Protein AF-A0A9Q0LFD8-F1 (afdb_monomer)

Sequence (240 aa):
MSQTISLKEALTTLKEMFPDFQEEILIQVIRKNQGRLERTITELLTLDPKNPQVKPARQVQSQPRQQMMQGVYPQGVYGVPQQYYMQPMQPQPRFRRSLLPPGFLQYDDDAGVTSRPRSKEEMKQIQKDSQLAQMLANREFLNTLQGDAEFREMLGNDIMRREKRAEKSKKEKEKKEKAKQKEKEKKEKQEAKKTVKKKTTRKPSRKERTRKSRLCQMIRRIAQKTICLRTWTKPLSKLT

Organism: Anaeramoeba ignava (NCBI:txid1746090)

Nearest PDB structures (foldseek):
  2lva-assembly1_A  TM=3.855E-01  e=4.019E+00  Homo sapiens

pLDDT: mean 70.61, std 16.05, range [36.41, 94.0]

Foldseek 3Di:
DQDQDDLVVLLVVVCVVCVPDDSVLLSVLCVVVNRRSVSSVVVVLLVDPPNPPNDDPDPPPDDDDDDDDDDDDDDDDDDDDDPDPPPPPDPDPPPPPPPCPVCVVPDPCVVVPPVDQPDPVSVVVVVVVVVVVVCVVPVVSVVVCVVDPVNVVVVVVVVVVVVVVVVVVVVVVVVVVVVVVVVVVVVVVVVVVVVVVVVVPPDPDPVVVVVVVVVVVVVVVVVVVVVVVVVVPDDPPPDD

Radius of gyration: 51.22 Å; Cα contacts (8 Å, |Δi|>4): 49; chains: 1; bounding box: 103×69×164 Å

InterPro domains:
  IPR003892 Ubiquitin system component CUE [PF02845] (9-46)
  IPR003892 Ubiquitin system component CUE [PS51140] (6-49)
  IPR003892 Ubiquitin system component CUE [SM00546] (6-48)
  IPR009060 UBA-like superfamily [SSF46934] (5-53)
  IPR040192 CUE domain-containing protein 1 [PTHR13467] (4-202)

Secondary structure (DSSP, 8-state):
------HHHHHHHHHHH-TTS-HHHHHHHHHHTTT-HHHHHHHHHHH-TT-TT-------------------PPP--------------------------TTTT---GGG--SS--SSHHHHHHHHHHHHHHHHHH-HHHHHHHHH-HHHHHHHHHHHHHHHHHHHHHHHHHHHHHHHHHHHHHHHHHHHHHHHHHHHTT-PPPHHHHHHHHHHHHHHHHHHHHHHHHHHS--------

Mean predicted aligned error: 23.31 Å

Solvent-accessible surface area (backbone atoms only — not comparable to full-atom values): 15089 Å² total; per-residue (Å²): 134,88,70,70,50,55,71,70,60,48,48,55,54,46,43,71,77,38,72,88,59,57,68,67,59,51,52,52,43,31,61,74,42,70,31,32,57,71,61,29,50,54,51,48,58,62,66,38,88,85,47,91,81,64,68,78,80,73,76,86,72,90,71,82,92,84,81,86,84,80,82,81,78,86,84,87,80,88,85,77,81,91,71,80,81,71,70,80,73,69,81,66,78,70,73,73,69,71,70,69,55,94,55,75,81,52,72,71,66,89,68,73,68,63,92,63,63,92,40,75,64,50,47,54,48,51,52,52,51,50,53,50,50,58,51,64,67,35,62,66,55,49,50,50,57,70,66,37,64,69,55,50,51,55,51,52,55,50,52,54,51,50,50,54,49,51,50,52,52,49,55,49,50,51,52,53,49,56,50,53,51,54,50,50,53,52,50,50,56,53,50,54,53,54,57,55,59,59,64,78,64,64,70,79,53,78,71,56,57,52,51,55,50,50,50,54,53,51,53,52,53,52,54,52,52,55,53,55,59,59,69,68,68,66,82,92,78,86,79,134

Structure (mmCIF, N/CA/C/O backbone):
data_AF-A0A9Q0LFD8-F1
#
_entry.id   AF-A0A9Q0LFD8-F1
#
loop_
_atom_site.group_PDB
_atom_site.id
_atom_site.type_symbol
_atom_site.label_atom_id
_atom_site.label_alt_id
_atom_site.label_comp_id
_atom_site.label_asym_id
_atom_site.label_entity_id
_atom_site.label_seq_id
_atom_site.pdbx_PDB_ins_code
_atom_site.Cartn_x
_atom_site.Cartn_y
_atom_site.Cartn_z
_atom_site.occupancy
_atom_site.B_iso_or_equiv
_atom_site.auth_seq_id
_atom_site.auth_comp_id
_atom_site.auth_asym_id
_atom_site.auth_atom_id
_atom_site.pdbx_PDB_model_num
ATOM 1 N N . MET A 1 1 ? -14.855 -15.472 26.907 1.00 42.28 1 MET A N 1
ATOM 2 C CA . MET A 1 1 ? -15.328 -15.570 28.303 1.00 42.28 1 MET A CA 1
ATOM 3 C C . MET A 1 1 ? -15.694 -14.169 28.753 1.00 42.28 1 MET A C 1
ATOM 5 O O . MET A 1 1 ? -14.816 -13.322 28.763 1.00 42.28 1 MET A O 1
ATOM 9 N N . SER A 1 2 ? -16.972 -13.880 29.003 1.00 49.94 2 SER A N 1
ATOM 10 C CA . SER A 1 2 ? -17.396 -12.542 29.438 1.00 49.94 2 SER A CA 1
ATOM 11 C C . SER A 1 2 ? -17.126 -12.405 30.933 1.00 49.94 2 SER A C 1
ATOM 13 O O . SER A 1 2 ? -17.806 -13.046 31.728 1.00 49.94 2 SER A O 1
ATOM 15 N N . GLN A 1 3 ? -16.114 -11.625 31.305 1.00 57.66 3 GLN A N 1
ATOM 16 C CA . GLN A 1 3 ? -15.804 -11.349 32.705 1.00 57.66 3 GLN A CA 1
ATOM 17 C C . GLN A 1 3 ? -16.885 -10.415 33.273 1.00 57.66 3 GLN A C 1
ATOM 19 O O . GLN A 1 3 ? -17.109 -9.324 32.750 1.00 57.66 3 GLN A O 1
ATOM 24 N N . THR A 1 4 ? -17.608 -10.865 34.298 1.00 61.94 4 THR A N 1
ATOM 25 C CA . THR A 1 4 ? -18.539 -10.034 35.073 1.00 61.94 4 THR A CA 1
ATOM 26 C C . THR A 1 4 ? -17.767 -9.451 36.251 1.00 61.94 4 THR A C 1
ATOM 28 O O . THR A 1 4 ? -17.448 -10.176 37.192 1.00 61.94 4 THR A O 1
ATOM 31 N N . ILE A 1 5 ? -17.418 -8.170 36.168 1.00 75.81 5 ILE A N 1
ATOM 32 C CA . ILE A 1 5 ? -16.614 -7.467 37.178 1.00 75.81 5 ILE A CA 1
ATOM 33 C C . ILE A 1 5 ? -17.528 -7.003 38.323 1.00 75.81 5 ILE A C 1
ATOM 35 O O . ILE A 1 5 ? -18.717 -6.738 38.116 1.00 75.81 5 ILE A O 1
ATOM 39 N N . SER A 1 6 ? -16.992 -6.925 39.545 1.00 82.25 6 SER A N 1
ATOM 40 C CA . SER A 1 6 ? -17.737 -6.421 40.702 1.00 82.25 6 SER A CA 1
ATOM 41 C C . SER A 1 6 ? -18.089 -4.935 40.528 1.00 82.25 6 SER A C 1
ATOM 43 O O . SER A 1 6 ? -17.323 -4.167 39.952 1.00 82.25 6 SER A O 1
ATOM 45 N N . LEU A 1 7 ? -19.252 -4.491 41.021 1.00 81.56 7 LEU A N 1
ATOM 46 C CA . LEU A 1 7 ? -19.743 -3.122 40.776 1.00 81.56 7 LEU A CA 1
ATOM 47 C C . LEU A 1 7 ? -18.746 -2.048 41.243 1.00 81.56 7 LEU A C 1
ATOM 49 O O . LEU A 1 7 ? -18.534 -1.066 40.540 1.00 81.56 7 LEU A O 1
ATOM 53 N N . LYS A 1 8 ? -18.116 -2.248 42.405 1.00 82.81 8 LYS A N 1
ATOM 54 C CA . LYS A 1 8 ? -17.154 -1.292 42.977 1.00 82.81 8 LYS A CA 1
ATOM 55 C C . LYS A 1 8 ? -15.897 -1.159 42.118 1.00 82.81 8 LYS A C 1
ATOM 57 O O . LYS A 1 8 ? -15.454 -0.047 41.870 1.00 82.81 8 LYS A O 1
ATOM 62 N N . GLU A 1 9 ? -15.379 -2.282 41.638 1.00 86.06 9 GLU A N 1
ATOM 63 C CA . GLU A 1 9 ? -14.204 -2.336 40.768 1.00 86.06 9 GLU A CA 1
ATOM 64 C C . GLU A 1 9 ? -14.506 -1.747 39.382 1.00 86.06 9 GLU A C 1
ATOM 66 O O . GLU A 1 9 ? -13.739 -0.945 38.856 1.00 86.06 9 GLU A O 1
ATOM 71 N N . ALA A 1 10 ? -15.688 -2.043 38.831 1.00 85.19 10 ALA A N 1
ATOM 72 C CA . ALA A 1 10 ? -16.138 -1.446 37.579 1.00 85.19 10 ALA A CA 1
ATOM 73 C C . ALA A 1 10 ? -16.262 0.082 37.687 1.00 85.19 10 ALA A C 1
ATOM 75 O O . ALA A 1 10 ? -15.857 0.789 36.767 1.00 85.19 10 ALA A O 1
ATOM 76 N N . LEU A 1 11 ? -16.782 0.604 38.805 1.00 86.12 11 LEU A N 1
ATOM 77 C CA . LEU A 1 11 ? -16.876 2.048 39.027 1.00 86.12 11 LEU A CA 1
ATOM 78 C C . LEU A 1 11 ? -15.507 2.711 39.131 1.00 86.12 11 LEU A C 1
ATOM 80 O O . LEU A 1 11 ? -15.320 3.761 38.526 1.00 86.12 11 LEU A O 1
ATOM 84 N N . THR A 1 12 ? -14.552 2.114 39.849 1.00 88.69 12 THR A N 1
ATOM 85 C CA . THR A 1 12 ? -13.199 2.678 39.949 1.00 88.69 12 THR A CA 1
ATOM 86 C C . THR A 1 12 ? -12.537 2.766 38.578 1.00 88.69 12 THR A C 1
ATOM 88 O O . THR A 1 12 ? -12.065 3.833 38.198 1.00 88.69 12 THR A O 1
ATOM 91 N N . THR A 1 13 ? -12.602 1.695 37.782 1.00 88.19 13 THR A N 1
ATOM 92 C CA . THR A 1 13 ? -12.003 1.667 36.441 1.00 88.19 13 THR A CA 1
ATOM 93 C C . THR A 1 13 ? -12.705 2.623 35.476 1.00 88.19 13 THR A C 1
ATOM 95 O O . THR A 1 13 ? -12.056 3.321 34.701 1.00 88.19 13 THR A O 1
ATOM 98 N N . LEU A 1 14 ? -14.040 2.700 35.513 1.00 86.69 14 LEU A N 1
ATOM 99 C CA . LEU A 1 14 ? -14.791 3.616 34.648 1.00 86.69 14 LEU A CA 1
ATOM 100 C C . LEU A 1 14 ? -14.562 5.080 35.018 1.00 86.69 14 LEU A C 1
ATOM 102 O O . LEU A 1 14 ? -14.533 5.917 34.125 1.00 86.69 14 LEU A O 1
ATOM 106 N N . LYS A 1 15 ? -14.360 5.387 36.300 1.00 88.25 15 LYS A N 1
ATOM 107 C CA . LYS A 1 15 ? -14.074 6.746 36.771 1.00 88.25 15 LYS A CA 1
ATOM 108 C C . LYS A 1 15 ? -12.664 7.210 36.391 1.00 88.25 15 LYS A C 1
ATOM 110 O O . LYS A 1 15 ? -12.483 8.393 36.131 1.00 88.25 15 LYS A O 1
ATOM 115 N N . GLU A 1 16 ? -11.696 6.293 36.291 1.00 87.75 16 GLU A N 1
ATOM 116 C CA . GLU A 1 16 ? -10.371 6.583 35.718 1.00 87.75 16 GLU A CA 1
ATOM 117 C C . GLU A 1 16 ? -10.440 6.873 34.211 1.00 87.75 16 GLU A C 1
ATOM 119 O O . GLU A 1 16 ? -9.801 7.808 33.734 1.00 87.75 16 GLU A O 1
ATOM 124 N N . MET A 1 17 ? -11.228 6.097 33.457 1.00 84.12 17 MET A N 1
ATOM 125 C CA . MET A 1 17 ? -11.354 6.275 32.002 1.00 84.12 17 MET A CA 1
ATOM 126 C C . MET A 1 17 ? -12.248 7.460 31.610 1.00 84.12 17 MET A C 1
ATOM 128 O O . MET A 1 17 ? -12.019 8.087 30.578 1.00 84.12 17 MET A O 1
ATOM 132 N N . PHE A 1 18 ? -13.266 7.763 32.416 1.00 84.69 18 PHE A N 1
ATOM 133 C CA . PHE A 1 18 ? -14.293 8.766 32.135 1.00 84.69 18 PHE A CA 1
ATOM 134 C C . PHE A 1 18 ? -14.520 9.673 33.356 1.00 84.69 18 PHE A C 1
ATOM 136 O O . PHE A 1 18 ? -15.558 9.574 34.015 1.00 84.69 18 PHE A O 1
ATOM 143 N N . PRO A 1 19 ? -13.576 10.582 33.664 1.00 85.62 19 PRO A N 1
ATOM 144 C CA . PRO A 1 19 ? -13.666 11.444 34.846 1.00 85.62 19 PRO A CA 1
ATOM 145 C C . PRO A 1 19 ? -14.824 12.453 34.777 1.00 85.62 19 PRO A C 1
ATOM 147 O O . PRO A 1 19 ? -15.307 12.911 35.809 1.00 85.62 19 PRO A O 1
ATOM 150 N N . ASP A 1 20 ? -15.286 12.777 33.568 1.00 84.88 20 ASP A N 1
ATOM 151 C CA . ASP A 1 20 ? -16.349 13.757 33.327 1.00 84.88 20 ASP A CA 1
ATOM 152 C C . ASP A 1 20 ? -17.762 13.197 33.584 1.00 84.88 20 ASP A C 1
ATOM 154 O O . ASP A 1 20 ? -18.723 13.961 33.702 1.00 84.88 20 ASP A O 1
ATOM 158 N N . PHE A 1 21 ? -17.920 11.871 33.660 1.00 83.75 21 PHE A N 1
ATOM 159 C CA . PHE A 1 21 ? -19.226 11.241 33.841 1.00 83.75 21 PHE A CA 1
ATOM 160 C C . PHE A 1 21 ? -19.622 11.155 35.316 1.00 83.75 21 PHE A C 1
ATOM 162 O O . PHE A 1 21 ? -18.849 10.748 36.183 1.00 83.75 21 PHE A O 1
ATOM 169 N N . GLN A 1 22 ? -20.884 11.485 35.597 1.00 88.75 22 GLN A N 1
ATOM 170 C CA . GLN A 1 22 ? -21.453 11.359 36.936 1.00 88.75 22 GLN A CA 1
ATOM 171 C C . GLN A 1 22 ? -21.561 9.886 37.348 1.00 88.75 22 GLN A C 1
ATOM 173 O O . GLN A 1 22 ? -21.984 9.027 36.571 1.00 88.75 22 GLN A O 1
ATOM 178 N N . GLU A 1 23 ? -21.237 9.606 38.610 1.00 85.88 23 GLU A N 1
ATOM 179 C CA . GLU A 1 23 ? -21.222 8.250 39.169 1.00 85.88 23 GLU A CA 1
ATOM 180 C C . GLU A 1 23 ? -22.596 7.564 39.095 1.00 85.88 23 GLU A C 1
ATOM 182 O O . GLU A 1 23 ? -22.681 6.361 38.858 1.00 85.88 23 GLU A O 1
ATOM 187 N N . GLU A 1 24 ? -23.684 8.330 39.188 1.00 86.12 24 GLU A N 1
ATOM 188 C CA . GLU A 1 24 ? -25.056 7.822 39.067 1.00 86.12 24 GLU A CA 1
ATOM 189 C C . GLU A 1 24 ? -25.356 7.257 37.670 1.00 86.12 24 GLU A C 1
ATOM 191 O O . GLU A 1 24 ? -25.946 6.179 37.547 1.00 86.12 24 GLU A O 1
ATOM 196 N N . ILE A 1 25 ? -24.883 7.934 36.617 1.00 86.31 25 ILE A N 1
ATOM 197 C CA . ILE A 1 25 ? -25.029 7.487 35.225 1.00 86.31 25 ILE A CA 1
ATOM 198 C C . ILE A 1 25 ? -24.217 6.206 35.017 1.00 86.31 25 ILE A C 1
ATOM 200 O O . ILE A 1 25 ? -24.719 5.239 34.442 1.00 86.31 25 ILE A O 1
ATOM 204 N N . LEU A 1 26 ? -22.993 6.150 35.554 1.00 86.12 26 LEU A N 1
ATOM 205 C CA . LEU A 1 26 ? -22.152 4.953 35.496 1.00 86.12 26 LEU A CA 1
ATOM 206 C C . LEU A 1 26 ? -22.840 3.760 36.173 1.00 86.12 26 LEU A C 1
ATOM 208 O O . LEU A 1 26 ? -22.951 2.693 35.570 1.00 86.12 26 LEU A O 1
ATOM 212 N N . ILE A 1 27 ? -23.385 3.937 37.380 1.00 86.62 27 ILE A N 1
ATOM 213 C CA . ILE A 1 27 ? -24.122 2.881 38.092 1.00 86.62 27 ILE A CA 1
ATOM 214 C C . ILE A 1 27 ? -25.326 2.403 37.273 1.00 86.62 27 ILE A C 1
ATOM 216 O O . ILE A 1 27 ? -25.565 1.195 37.177 1.00 86.62 27 ILE A O 1
ATOM 220 N N . GLN A 1 28 ? -26.081 3.323 36.672 1.00 86.19 28 GLN A N 1
ATOM 221 C CA . GLN A 1 28 ? -27.256 2.987 35.873 1.00 86.19 28 GLN A CA 1
ATOM 222 C C . GLN A 1 28 ? -26.884 2.165 34.632 1.00 86.19 28 GLN A C 1
ATOM 224 O O . GLN A 1 28 ? -27.514 1.137 34.369 1.00 86.19 28 GLN A O 1
ATOM 229 N N . VAL A 1 29 ? -25.832 2.560 33.909 1.00 87.25 29 VAL A N 1
ATOM 230 C CA . VAL A 1 29 ? -25.364 1.857 32.704 1.00 87.25 29 VAL A CA 1
ATOM 231 C C . VAL A 1 29 ? -24.745 0.498 33.061 1.00 87.25 29 VAL A C 1
ATOM 233 O O . VAL A 1 29 ? -25.016 -0.494 32.382 1.00 87.25 29 VAL A O 1
ATOM 236 N N . ILE A 1 30 ? -24.002 0.393 34.169 1.00 88.44 30 ILE A N 1
ATOM 237 C CA . ILE A 1 30 ? -23.451 -0.884 34.661 1.00 88.44 30 ILE A CA 1
ATOM 238 C C . ILE A 1 30 ? -24.576 -1.855 35.040 1.00 88.44 30 ILE A C 1
ATOM 240 O O . ILE A 1 30 ? -24.522 -3.034 34.680 1.00 88.44 30 ILE A O 1
ATOM 244 N N . ARG A 1 31 ? -25.617 -1.376 35.742 1.00 86.56 31 ARG A N 1
ATOM 245 C CA . ARG A 1 31 ? -26.791 -2.191 36.102 1.00 86.56 31 ARG A CA 1
ATOM 246 C C . ARG A 1 31 ? -27.563 -2.637 34.863 1.00 86.56 31 ARG A C 1
ATOM 248 O O . ARG A 1 31 ? -27.906 -3.814 34.761 1.00 86.56 31 ARG A O 1
ATOM 255 N N . LYS A 1 32 ? -27.772 -1.733 33.901 1.00 87.69 32 LYS A N 1
ATOM 256 C CA . LYS A 1 32 ? -28.418 -2.027 32.611 1.00 87.69 32 LYS A CA 1
ATOM 257 C C . LYS A 1 32 ? -27.665 -3.107 31.827 1.00 87.69 32 LYS A C 1
ATOM 259 O O . LYS A 1 32 ? -28.287 -3.979 31.228 1.00 87.69 32 LYS A O 1
ATOM 264 N N . ASN A 1 33 ? -26.335 -3.091 31.890 1.00 86.75 33 ASN A N 1
ATOM 265 C CA . ASN A 1 33 ? -25.464 -4.027 31.180 1.00 86.75 33 ASN A CA 1
ATOM 266 C C . ASN A 1 33 ? -25.008 -5.234 32.015 1.00 86.75 33 ASN A C 1
ATOM 268 O O . ASN A 1 33 ? -24.111 -5.962 31.584 1.00 86.75 33 ASN A O 1
ATOM 272 N N . GLN A 1 34 ? -25.628 -5.478 33.178 1.00 81.81 34 GLN A N 1
ATOM 273 C CA . GLN A 1 34 ? -25.349 -6.628 34.051 1.00 81.81 34 GLN A CA 1
ATOM 274 C C . GLN A 1 34 ? -23.859 -6.767 34.425 1.00 81.81 34 GLN A C 1
ATOM 276 O O . GLN A 1 34 ? -23.317 -7.871 34.457 1.00 81.81 34 GLN A O 1
ATOM 281 N N . GLY A 1 35 ? -23.161 -5.649 34.649 1.00 76.06 35 GLY A N 1
ATOM 282 C CA . GLY A 1 35 ? -21.737 -5.670 35.005 1.00 76.06 35 GLY A CA 1
ATOM 283 C C . GLY A 1 35 ? -20.787 -6.035 33.856 1.00 76.06 35 GLY A C 1
ATOM 284 O O . GLY A 1 35 ? -19.615 -6.318 34.101 1.00 76.06 35 GLY A O 1
ATOM 285 N N . ARG A 1 36 ? -21.253 -6.033 32.596 1.00 86.44 36 ARG A N 1
ATOM 286 C CA . ARG A 1 36 ? -20.375 -6.179 31.424 1.00 86.44 36 ARG A CA 1
ATOM 287 C C . ARG A 1 36 ? -19.717 -4.848 31.086 1.00 86.44 36 ARG A C 1
ATOM 289 O O . ARG A 1 36 ? -20.349 -3.962 30.504 1.00 86.44 36 ARG A O 1
ATOM 296 N N . LEU A 1 37 ? -18.432 -4.745 31.404 1.00 83.69 37 LEU A N 1
ATOM 297 C CA . LEU A 1 37 ? -17.650 -3.529 31.211 1.00 83.69 37 LEU A CA 1
ATOM 298 C C . LEU A 1 37 ? -17.605 -3.093 29.738 1.00 83.69 37 LEU A C 1
ATOM 300 O O . LEU A 1 37 ? -17.894 -1.945 29.447 1.00 83.69 37 LEU A O 1
ATOM 304 N N . GLU A 1 38 ? -17.368 -4.007 28.795 1.00 85.50 38 GLU A N 1
ATOM 305 C CA . GLU A 1 38 ? -17.260 -3.683 27.358 1.00 85.50 38 GLU A CA 1
ATOM 306 C C . GLU A 1 38 ? -18.517 -3.012 26.780 1.00 85.50 38 GLU A C 1
ATOM 308 O O . GLU A 1 38 ? -18.438 -2.021 26.050 1.00 85.50 38 GLU A O 1
ATOM 313 N N . ARG A 1 39 ? -19.702 -3.531 27.133 1.00 85.50 39 ARG A N 1
ATOM 314 C CA . ARG A 1 39 ? -20.985 -2.941 26.718 1.00 85.50 39 ARG A CA 1
ATOM 315 C C . ARG A 1 39 ? -21.204 -1.583 27.371 1.00 85.50 39 ARG A C 1
ATOM 317 O O . ARG A 1 39 ? -21.632 -0.655 26.698 1.00 85.50 39 ARG A O 1
ATOM 324 N N . THR A 1 40 ? -20.849 -1.478 28.651 1.00 87.25 40 THR A N 1
ATOM 325 C CA . THR A 1 40 ? -20.927 -0.234 29.423 1.00 87.25 40 THR A CA 1
ATOM 326 C C . THR A 1 40 ? -20.018 0.839 28.816 1.00 87.25 40 THR A C 1
ATOM 328 O O . THR A 1 40 ? -20.478 1.948 28.585 1.00 87.25 40 THR A O 1
ATOM 331 N N . ILE A 1 41 ? -18.770 0.504 28.466 1.00 86.44 41 ILE A N 1
ATOM 332 C CA . ILE A 1 41 ? -17.820 1.411 27.802 1.00 86.44 41 ILE A CA 1
ATOM 333 C C . ILE A 1 41 ? -18.371 1.863 26.451 1.00 86.44 41 ILE A C 1
ATOM 335 O O . ILE A 1 41 ? -18.354 3.049 26.146 1.00 86.44 41 ILE A O 1
ATOM 339 N N . THR A 1 42 ? -18.892 0.934 25.647 1.00 86.25 42 THR A N 1
ATOM 340 C CA . THR A 1 42 ? -19.423 1.261 24.316 1.00 86.25 42 THR A CA 1
ATOM 341 C C . THR A 1 42 ? -20.633 2.196 24.415 1.00 86.25 42 THR A C 1
ATOM 343 O O . THR A 1 42 ? -20.744 3.156 23.654 1.00 86.25 42 THR A O 1
ATOM 346 N N . GLU A 1 43 ? -21.532 1.952 25.370 1.00 85.69 43 GLU A N 1
ATOM 347 C CA . GLU A 1 43 ? -22.702 2.800 25.608 1.00 85.69 43 GLU A CA 1
ATOM 348 C C . GLU A 1 43 ? -22.303 4.184 26.143 1.00 85.69 43 GLU A C 1
ATOM 350 O O . GLU A 1 43 ? -22.813 5.189 25.655 1.00 85.69 43 GLU A O 1
ATOM 355 N N . LEU A 1 44 ? -21.330 4.263 27.055 1.00 85.44 44 LEU A N 1
ATOM 356 C CA . LEU A 1 44 ? -20.801 5.538 27.554 1.00 85.44 44 LEU A CA 1
ATOM 357 C C . LEU A 1 44 ? -20.089 6.341 26.459 1.00 85.44 44 LEU A C 1
ATOM 359 O O . LEU A 1 44 ? -20.349 7.530 26.329 1.00 85.44 44 LEU A O 1
ATOM 363 N N . LEU A 1 45 ? -19.288 5.698 25.603 1.00 84.81 45 LEU A N 1
ATOM 364 C CA . LEU A 1 45 ? -18.657 6.341 24.439 1.00 84.81 45 LEU A CA 1
ATOM 365 C C . LEU A 1 45 ? -19.670 6.853 23.407 1.00 84.81 45 LEU A C 1
ATOM 367 O O . LEU A 1 45 ? -19.359 7.777 22.656 1.00 84.81 45 LEU A O 1
ATOM 371 N N . THR A 1 46 ? -20.855 6.238 23.352 1.00 81.94 46 THR A N 1
ATOM 372 C CA . THR A 1 46 ? -21.976 6.669 22.501 1.00 81.94 46 THR A CA 1
ATOM 373 C C . THR A 1 46 ? -22.686 7.887 23.090 1.00 81.94 46 THR A C 1
ATOM 375 O O . THR A 1 46 ? -23.176 8.733 22.346 1.00 81.94 46 THR A O 1
ATOM 378 N N . LEU A 1 47 ? -22.751 7.968 24.421 1.00 74.00 47 LEU A N 1
ATOM 379 C CA . LEU A 1 47 ? -23.371 9.069 25.154 1.00 74.00 47 LEU A CA 1
ATOM 380 C C . LEU A 1 47 ? -22.426 10.253 25.377 1.00 74.00 47 LEU A C 1
ATOM 382 O O . LEU A 1 47 ? -22.909 11.336 25.695 1.00 74.00 47 LEU A O 1
ATOM 386 N N . ASP A 1 48 ? -21.114 10.064 25.222 1.00 77.88 48 ASP A N 1
ATOM 387 C CA . ASP A 1 48 ? -20.116 11.110 25.426 1.00 77.88 48 ASP A CA 1
ATOM 388 C C . ASP A 1 48 ? -20.254 12.223 24.369 1.00 77.88 48 ASP A C 1
ATOM 390 O O . ASP A 1 48 ? -19.950 12.008 23.188 1.00 77.88 48 ASP A O 1
ATOM 394 N N . PRO A 1 49 ? -20.685 13.437 24.765 1.00 63.12 49 PRO A N 1
ATOM 395 C CA . PRO A 1 49 ? -20.895 14.542 23.837 1.00 63.12 49 PRO A CA 1
ATOM 396 C C . PRO A 1 49 ? -19.585 15.110 23.269 1.00 63.12 49 PRO A C 1
ATOM 398 O O . PRO A 1 49 ? -19.629 15.895 22.321 1.00 63.12 49 PRO A O 1
ATOM 401 N N . LYS A 1 50 ? -18.421 14.740 23.824 1.00 60.97 50 LYS A N 1
ATOM 402 C CA . LYS A 1 50 ? -17.102 15.172 23.335 1.00 60.97 50 LYS A CA 1
ATOM 403 C C . LYS A 1 50 ? -16.494 14.208 22.317 1.00 60.97 50 LYS A C 1
ATOM 405 O O . LYS A 1 50 ? -15.430 14.508 21.779 1.00 60.97 50 LYS A O 1
ATOM 410 N N . ASN A 1 51 ? -17.148 13.084 22.019 1.00 56.50 51 ASN A N 1
ATOM 411 C CA . ASN A 1 51 ? -16.647 12.115 21.056 1.00 56.50 51 ASN A CA 1
ATOM 412 C C . ASN A 1 51 ? -17.088 12.480 19.618 1.00 56.50 51 ASN A C 1
ATOM 414 O O . ASN A 1 51 ? -18.252 12.281 19.262 1.00 56.50 51 ASN A O 1
ATOM 418 N N . PRO A 1 52 ? -16.193 12.972 18.734 1.00 57.12 52 PRO A N 1
ATOM 419 C CA . PRO A 1 52 ? -16.558 13.351 17.363 1.00 57.12 52 PRO A CA 1
ATOM 420 C C . PRO A 1 52 ? -16.956 12.160 16.465 1.00 57.12 52 PRO A C 1
ATOM 422 O O . PRO A 1 52 ? -17.347 12.371 15.314 1.00 57.12 52 PRO A O 1
ATOM 425 N N . GLN A 1 53 ? -16.854 10.920 16.958 1.00 53.81 53 GLN A N 1
ATOM 426 C CA . GLN A 1 53 ? -17.072 9.689 16.190 1.00 53.81 53 GLN A CA 1
ATOM 427 C C . GLN A 1 53 ? -18.527 9.204 16.153 1.00 53.81 53 GLN A C 1
ATOM 429 O O . GLN A 1 53 ? -18.884 8.409 15.284 1.00 53.81 53 GLN A O 1
ATOM 434 N N . VAL A 1 54 ? -19.405 9.682 17.039 1.00 54.41 54 VAL A N 1
ATOM 435 C CA . VAL A 1 54 ? -20.774 9.149 17.142 1.00 54.41 54 VAL A CA 1
ATOM 436 C C . VAL A 1 54 ? -21.766 10.123 16.520 1.00 54.41 54 VAL A C 1
ATOM 438 O O . VAL A 1 54 ? -22.559 10.789 17.180 1.00 54.41 54 VAL A O 1
ATOM 441 N N . LYS A 1 55 ? -21.744 10.196 15.186 1.00 56.84 55 LYS A N 1
ATOM 442 C CA . LYS A 1 55 ? -22.924 10.662 14.449 1.00 56.84 55 LYS A CA 1
ATOM 443 C C . LYS A 1 55 ? -23.964 9.543 14.535 1.00 56.84 55 LYS A C 1
ATOM 445 O O . LYS A 1 55 ? -23.648 8.431 14.105 1.00 56.84 55 LYS A O 1
ATOM 450 N N . PRO A 1 56 ? -25.183 9.788 15.052 1.00 46.97 56 PRO A N 1
ATOM 451 C CA . PRO A 1 56 ? -26.219 8.767 15.052 1.00 46.97 56 PRO A CA 1
ATOM 452 C C . PRO A 1 56 ? -26.423 8.306 13.611 1.00 46.97 56 PRO A C 1
ATOM 454 O O . PRO A 1 56 ? -26.613 9.129 12.710 1.00 46.97 56 PRO A O 1
ATOM 457 N N . ALA A 1 57 ? -26.313 6.995 13.399 1.00 49.72 57 ALA A N 1
ATOM 458 C CA . ALA A 1 57 ? -26.553 6.347 12.123 1.00 49.72 57 ALA A CA 1
ATOM 459 C C . ALA A 1 57 ? -27.935 6.776 11.615 1.00 49.72 57 ALA A C 1
ATOM 461 O O . ALA A 1 57 ? -28.969 6.275 12.058 1.00 49.72 57 ALA A O 1
ATOM 462 N N . ARG A 1 58 ? -27.949 7.757 10.706 1.00 45.47 58 ARG A N 1
ATOM 463 C CA . ARG A 1 58 ? -29.142 8.152 9.968 1.00 45.47 58 ARG A CA 1
ATOM 464 C C . ARG A 1 58 ? -29.596 6.896 9.243 1.00 45.47 58 ARG A C 1
ATOM 466 O O . ARG A 1 58 ? -28.879 6.395 8.378 1.00 45.47 58 ARG A O 1
ATOM 473 N N . GLN A 1 59 ? -30.746 6.383 9.672 1.00 44.28 59 GLN A N 1
ATOM 474 C CA . GLN A 1 59 ? -31.483 5.307 9.032 1.00 44.28 59 GLN A CA 1
ATOM 475 C C . GLN A 1 59 ? -31.339 5.445 7.517 1.00 44.28 59 GLN A C 1
ATOM 477 O O . GLN A 1 59 ? -31.756 6.448 6.933 1.00 44.28 59 GLN A O 1
ATOM 482 N N . VAL A 1 60 ? -30.717 4.450 6.886 1.00 44.16 60 VAL A N 1
ATOM 483 C CA . VAL A 1 60 ? -30.729 4.303 5.433 1.00 44.16 60 VAL A CA 1
ATOM 484 C C . VAL A 1 60 ? -32.136 3.836 5.079 1.00 44.16 60 VAL A C 1
ATOM 486 O O . VAL A 1 60 ? -32.399 2.654 4.885 1.00 44.16 60 VAL A O 1
ATOM 489 N N . GLN A 1 61 ? -33.071 4.782 5.109 1.00 41.59 61 GLN A N 1
ATOM 490 C CA . GLN A 1 61 ? -34.415 4.603 4.605 1.00 41.59 61 GLN A CA 1
ATOM 491 C C . GLN A 1 61 ? -34.290 4.557 3.083 1.00 41.59 61 GLN A C 1
ATOM 493 O O . GLN A 1 61 ? -33.954 5.543 2.427 1.00 41.59 61 GLN A O 1
ATOM 498 N N . SER A 1 62 ? -34.489 3.367 2.535 1.00 49.47 62 SER A N 1
ATOM 499 C CA . SER A 1 62 ? -34.690 3.128 1.117 1.00 49.47 62 SER A CA 1
ATOM 500 C C . SER A 1 62 ? -35.842 4.002 0.611 1.00 49.47 62 SER A C 1
ATOM 502 O O . SER A 1 62 ? -37.005 3.749 0.915 1.00 49.47 62 SER A O 1
ATOM 504 N N . GLN A 1 63 ? -35.531 5.025 -0.188 1.00 40.50 63 GLN A N 1
ATOM 505 C CA . GLN A 1 63 ? -36.514 5.670 -1.059 1.00 40.50 63 GLN A CA 1
ATOM 506 C C . GLN A 1 63 ? -36.039 5.637 -2.517 1.00 40.50 63 GLN A C 1
ATOM 508 O O . GLN A 1 63 ? -34.853 5.857 -2.789 1.00 40.50 63 GLN A O 1
ATOM 513 N N . PRO A 1 64 ? -36.940 5.320 -3.463 1.00 41.78 64 PRO A N 1
ATOM 514 C CA . PRO A 1 64 ? -36.610 5.211 -4.869 1.00 41.78 64 PRO A CA 1
ATOM 515 C C . PRO A 1 64 ? -36.418 6.594 -5.499 1.00 41.78 64 PRO A C 1
ATOM 517 O O . PRO A 1 64 ? -37.078 7.574 -5.169 1.00 41.78 64 PRO A O 1
ATOM 520 N N . ARG A 1 65 ? -35.499 6.618 -6.463 1.00 49.84 65 ARG A N 1
ATOM 521 C CA . ARG A 1 65 ? -35.348 7.600 -7.539 1.00 49.84 65 ARG A CA 1
ATOM 522 C C . ARG A 1 65 ? -36.666 8.298 -7.908 1.00 49.84 65 ARG A C 1
ATOM 524 O O . ARG A 1 65 ? -37.580 7.626 -8.375 1.00 49.84 65 ARG A O 1
ATOM 531 N N . GLN A 1 66 ? -36.653 9.630 -7.845 1.00 50.66 66 GLN A N 1
ATOM 532 C CA . GLN A 1 66 ? -37.103 10.597 -8.864 1.00 50.66 66 GLN A CA 1
ATOM 533 C C . GLN A 1 66 ? -37.634 11.854 -8.178 1.00 50.66 66 GLN A C 1
ATOM 535 O O . GLN A 1 66 ? -38.696 11.818 -7.575 1.00 50.66 66 GLN A O 1
ATOM 540 N N . GLN A 1 67 ? -36.929 12.974 -8.343 1.00 44.66 67 GLN A N 1
ATOM 541 C CA . GLN A 1 67 ? -37.570 14.274 -8.531 1.00 44.66 67 GLN A CA 1
ATOM 542 C C . GLN A 1 67 ? -36.570 15.250 -9.152 1.00 44.66 67 GLN A C 1
ATOM 544 O O . GLN A 1 67 ? -35.477 15.492 -8.645 1.00 44.66 67 GLN A O 1
ATOM 549 N N . MET A 1 68 ? -36.948 15.723 -10.334 1.00 41.47 68 MET A N 1
ATOM 550 C CA . MET A 1 68 ? -36.227 16.681 -11.152 1.00 41.47 68 MET A CA 1
ATOM 551 C C . MET A 1 68 ? -36.502 18.066 -10.560 1.00 41.47 68 MET A C 1
ATOM 553 O O . MET A 1 68 ? -37.635 18.533 -10.602 1.00 41.47 68 MET A O 1
ATOM 557 N N . MET A 1 69 ? -35.494 18.709 -9.974 1.00 36.41 69 MET A N 1
ATOM 558 C CA . MET A 1 69 ? -35.608 20.098 -9.523 1.00 36.41 69 MET A CA 1
ATOM 559 C C . MET A 1 69 ? -35.492 21.022 -10.739 1.00 36.41 69 MET A C 1
ATOM 561 O O . MET A 1 69 ? -34.402 21.249 -11.262 1.00 36.41 69 MET A O 1
ATOM 565 N N . GLN A 1 70 ? -36.637 21.521 -11.209 1.00 41.53 70 GLN A N 1
ATOM 566 C CA . GLN A 1 70 ? -36.712 22.693 -12.076 1.00 41.53 70 GLN A CA 1
ATOM 567 C C . GLN A 1 70 ? -36.381 23.925 -11.225 1.00 41.53 70 GLN A C 1
ATOM 569 O O . GLN A 1 70 ? -37.157 24.313 -10.355 1.00 41.53 70 GLN A O 1
ATOM 574 N N . GLY A 1 71 ? -35.205 24.514 -11.441 1.00 39.09 71 GLY A N 1
ATOM 575 C CA . GLY A 1 71 ? -34.833 25.782 -10.823 1.00 39.09 71 GLY A CA 1
ATOM 576 C C . GLY A 1 71 ? -35.552 26.941 -11.509 1.00 39.09 71 GLY A C 1
ATOM 577 O O . GLY A 1 71 ? -35.235 27.277 -12.647 1.00 39.09 71 GLY A O 1
ATOM 578 N N . VAL A 1 72 ? -36.506 27.553 -10.810 1.00 46.84 72 VAL A N 1
ATOM 579 C CA . VAL A 1 72 ? -37.046 28.880 -11.131 1.00 46.84 72 VAL A CA 1
ATOM 580 C C . VAL A 1 72 ? -36.134 29.904 -10.456 1.00 46.84 72 VAL A C 1
ATOM 582 O O . VAL A 1 72 ? -36.052 29.936 -9.230 1.00 46.84 72 VAL A O 1
ATOM 585 N N . TYR A 1 73 ? -35.418 30.716 -11.236 1.00 42.97 73 TYR A N 1
ATOM 586 C CA . TYR A 1 73 ? -34.617 31.823 -10.703 1.00 42.97 73 TYR A CA 1
ATOM 587 C C . TYR A 1 73 ? -35.450 33.115 -10.657 1.00 42.97 73 TYR A C 1
ATOM 589 O O . TYR A 1 73 ? -36.138 33.418 -11.636 1.00 42.97 73 TYR A O 1
ATOM 597 N N . PRO A 1 74 ? -35.386 33.898 -9.564 1.00 45.50 74 PRO A N 1
ATOM 598 C CA . PRO A 1 74 ? -36.053 35.191 -9.484 1.00 45.50 74 PRO A CA 1
ATOM 599 C C . PRO A 1 74 ? -35.372 36.211 -10.405 1.00 45.50 74 PRO A C 1
ATOM 601 O O . PRO A 1 74 ? -34.152 36.379 -10.388 1.00 45.50 74 PRO A O 1
ATOM 604 N N . GLN A 1 75 ? -36.179 36.897 -11.216 1.00 48.75 75 GLN A N 1
ATOM 605 C CA . GLN A 1 75 ? -35.749 38.070 -11.970 1.00 48.75 75 GLN A CA 1
ATOM 606 C C . GLN A 1 75 ? -35.571 39.262 -11.024 1.00 48.75 75 GLN A C 1
ATOM 608 O O . GLN A 1 75 ? -36.446 39.539 -10.208 1.00 48.75 75 GLN A O 1
ATOM 613 N N . GLY A 1 76 ? -34.479 40.007 -11.207 1.00 54.81 76 GLY A N 1
ATOM 614 C CA . GLY A 1 76 ? -34.378 41.394 -10.753 1.00 54.81 76 GLY A CA 1
ATOM 615 C C . GLY A 1 76 ? -33.443 41.639 -9.574 1.00 54.81 76 GLY A C 1
ATOM 616 O O . GLY A 1 76 ? -33.903 41.921 -8.477 1.00 54.81 76 GLY A O 1
ATOM 617 N N . VAL A 1 77 ? -32.132 41.657 -9.830 1.00 41.53 77 VAL A N 1
ATOM 618 C CA . VAL A 1 77 ? -31.209 42.559 -9.123 1.00 41.53 77 VAL A CA 1
ATOM 619 C C . VAL A 1 77 ? -30.221 43.111 -10.152 1.00 41.53 77 VAL A C 1
ATOM 621 O O . VAL A 1 77 ? -29.551 42.367 -10.866 1.00 41.53 77 VAL A O 1
ATOM 624 N N . TYR A 1 78 ? -30.221 44.433 -10.280 1.00 50.25 78 TYR A N 1
ATOM 625 C CA . TYR A 1 78 ? -29.500 45.216 -11.274 1.00 50.25 78 TYR A CA 1
ATOM 626 C C . TYR A 1 78 ? -27.983 45.214 -11.020 1.00 50.25 78 TYR A C 1
ATOM 628 O O . TYR A 1 78 ? -27.551 45.309 -9.874 1.00 50.25 78 TYR A O 1
ATOM 636 N N . GLY A 1 79 ? -27.182 45.213 -12.095 1.00 51.00 79 GLY A N 1
ATOM 637 C CA . GLY A 1 79 ? -25.865 45.866 -12.065 1.00 51.00 79 GLY A CA 1
ATOM 638 C C . GLY A 1 79 ? -24.605 45.034 -12.321 1.00 51.00 79 GLY A C 1
ATOM 639 O O . GLY A 1 79 ? -23.529 45.523 -11.995 1.00 51.00 79 GLY A O 1
ATOM 640 N N . VAL A 1 80 ? -24.672 43.840 -12.921 1.00 50.88 80 VAL A N 1
ATOM 641 C CA . VAL A 1 80 ? -23.449 43.142 -13.380 1.00 50.88 80 VAL A CA 1
ATOM 642 C C . VAL A 1 80 ? -23.325 43.252 -14.907 1.00 50.88 80 VAL A C 1
ATOM 644 O O . VAL A 1 80 ? -24.260 42.865 -15.615 1.00 50.88 80 VAL A O 1
ATOM 647 N N . PRO A 1 81 ? -22.209 43.777 -15.451 1.00 43.09 81 PRO A N 1
ATOM 648 C CA . PRO A 1 81 ? -22.011 43.866 -16.893 1.00 43.09 81 PRO A CA 1
ATOM 649 C C . PRO A 1 81 ? -21.935 42.456 -17.501 1.00 43.09 81 PRO A C 1
ATOM 651 O O . PRO A 1 81 ? -20.927 41.774 -17.380 1.00 43.09 81 PRO A O 1
ATOM 654 N N . GLN A 1 82 ? -23.002 42.012 -18.169 1.00 49.19 82 GLN A N 1
ATOM 655 C CA . GLN A 1 82 ? -23.098 42.222 -19.620 1.00 49.19 82 GLN A CA 1
ATOM 656 C C . GLN A 1 82 ? -22.017 41.608 -20.529 1.00 49.19 82 GLN A C 1
ATOM 658 O O . GLN A 1 82 ? -22.034 41.899 -21.720 1.00 49.19 82 GLN A O 1
ATOM 663 N N . GLN A 1 83 ? -21.036 40.862 -20.032 1.00 46.56 83 GLN A N 1
ATOM 664 C CA . GLN A 1 83 ? -19.979 40.268 -20.853 1.00 46.56 83 GLN A CA 1
ATOM 665 C C . GLN A 1 83 ? -19.965 38.772 -20.541 1.00 46.56 83 GLN A C 1
ATOM 667 O O . GLN A 1 83 ?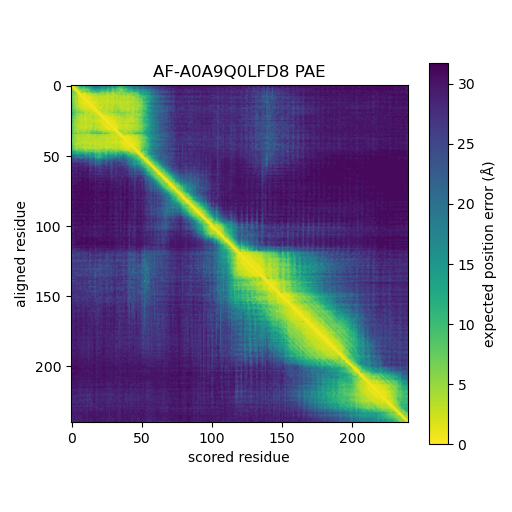 -19.807 38.382 -19.391 1.00 46.56 83 GLN A O 1
ATOM 672 N N . TYR A 1 84 ? -20.162 37.948 -21.571 1.00 53.16 84 TYR A N 1
ATOM 673 C CA . TYR A 1 84 ? -20.351 36.491 -21.519 1.00 53.16 84 TYR A CA 1
ATOM 674 C C . TYR A 1 84 ? -21.745 36.013 -21.085 1.00 53.16 84 TYR A C 1
ATOM 676 O O . TYR A 1 84 ? -21.897 35.195 -20.179 1.00 53.16 84 TYR A O 1
ATOM 684 N N . TYR A 1 85 ? -22.770 36.383 -21.859 1.00 51.56 85 TYR A N 1
ATOM 685 C CA . TYR A 1 85 ? -23.848 35.425 -22.100 1.00 51.56 85 TYR A CA 1
ATOM 686 C C . TYR A 1 85 ? -23.230 34.193 -22.777 1.00 51.56 85 TYR A C 1
ATOM 688 O O . TYR A 1 85 ? -23.006 34.168 -23.988 1.00 51.56 85 TYR A O 1
ATOM 696 N N . MET A 1 86 ? -22.911 33.169 -21.989 1.00 50.97 86 MET A N 1
ATOM 697 C CA . MET A 1 86 ? -22.776 31.818 -22.515 1.00 50.97 86 MET A CA 1
ATOM 698 C C . MET A 1 86 ? -24.137 31.469 -23.113 1.00 50.97 86 MET A C 1
ATOM 700 O O . MET A 1 86 ? -25.114 31.305 -22.383 1.00 50.97 86 MET A O 1
ATOM 704 N N . GLN A 1 87 ? -24.217 31.431 -24.446 1.00 62.50 87 GLN A N 1
ATOM 705 C CA . GLN A 1 87 ? -25.370 30.869 -25.140 1.00 62.50 87 GLN A CA 1
ATOM 706 C C . GLN A 1 87 ? -25.710 29.529 -24.473 1.00 62.50 87 GLN A C 1
ATOM 708 O O . GLN A 1 87 ? -24.778 28.762 -24.197 1.00 62.50 87 GLN A O 1
ATOM 713 N N . PRO A 1 88 ? -26.993 29.219 -24.204 1.00 56.12 88 PRO A N 1
ATOM 714 C CA . PRO A 1 88 ? -27.357 27.865 -23.833 1.00 56.12 88 PRO A CA 1
ATOM 715 C C . PRO A 1 88 ? -26.851 26.993 -24.970 1.00 56.12 88 PRO A C 1
ATOM 717 O O . PRO A 1 88 ? -27.302 27.129 -26.108 1.00 56.12 88 PRO A O 1
ATOM 720 N N . MET A 1 89 ? -25.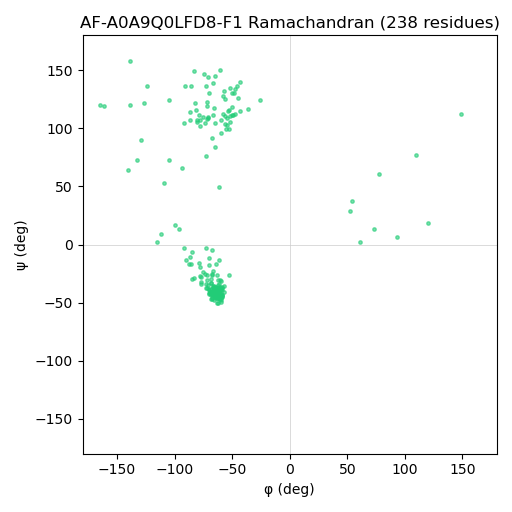822 26.199 -24.672 1.00 52.62 89 MET A N 1
ATOM 721 C CA . MET A 1 89 ? -25.201 25.316 -25.637 1.00 52.62 89 MET A CA 1
ATOM 722 C C . MET A 1 89 ? -26.350 24.520 -26.239 1.00 52.62 89 MET A C 1
ATOM 724 O O . MET A 1 89 ? -27.001 23.747 -25.529 1.00 52.62 89 MET A O 1
ATOM 728 N N . GLN A 1 90 ? -26.665 24.775 -27.512 1.00 65.38 90 GLN A N 1
ATOM 729 C CA . GLN A 1 90 ? -27.629 23.937 -28.198 1.00 65.38 90 GLN A CA 1
ATOM 730 C C . GLN A 1 90 ? -27.151 22.502 -27.998 1.00 65.38 90 GLN A C 1
ATOM 732 O O . GLN A 1 90 ? -25.938 22.273 -28.089 1.00 65.38 90 GLN A O 1
ATOM 737 N N . PRO A 1 91 ? -28.043 21.559 -27.649 1.00 53.31 91 PRO A N 1
ATOM 738 C CA . PRO A 1 91 ? -27.646 20.183 -27.440 1.00 53.31 91 PRO A CA 1
ATOM 739 C C . PRO A 1 91 ? -26.964 19.726 -28.722 1.00 53.31 91 PRO A C 1
ATOM 741 O O . PRO A 1 91 ? -27.621 19.505 -29.739 1.00 53.31 91 PRO A O 1
ATOM 744 N N . GLN A 1 92 ? -25.631 19.658 -28.667 1.00 59.59 92 GLN A N 1
ATOM 745 C CA . GLN A 1 92 ? -24.804 19.171 -29.755 1.00 59.59 92 GLN A CA 1
ATOM 746 C C . GLN A 1 92 ? -25.440 17.861 -30.210 1.00 59.59 92 GLN A C 1
ATOM 748 O O . GLN A 1 92 ? -25.827 17.071 -29.332 1.00 59.59 92 GLN A O 1
ATOM 753 N N . PRO A 1 93 ? -25.616 17.635 -31.527 1.00 58.12 93 PRO A N 1
ATOM 754 C CA . PRO A 1 93 ? -26.174 16.389 -32.022 1.00 58.12 93 PRO A CA 1
ATOM 755 C C . PRO A 1 93 ? -25.368 15.301 -31.347 1.00 58.12 93 PRO A C 1
ATOM 757 O O . PRO A 1 93 ? -24.151 15.253 -31.528 1.00 58.12 93 PRO A O 1
ATOM 760 N N . ARG A 1 94 ? -26.026 14.554 -30.445 1.00 55.38 94 ARG A N 1
ATOM 761 C CA . ARG A 1 94 ? -25.367 13.588 -29.571 1.00 55.38 94 ARG A CA 1
ATOM 762 C C . ARG A 1 94 ? -24.471 12.809 -30.503 1.00 55.38 94 ARG A C 1
ATOM 764 O O . ARG A 1 94 ? -25.008 12.126 -31.378 1.00 55.38 94 ARG A O 1
ATOM 771 N N . PHE A 1 95 ? -23.147 12.964 -30.363 1.00 50.72 95 PHE A N 1
ATOM 772 C CA . PHE A 1 95 ? -22.215 12.027 -30.963 1.00 50.72 95 PHE A CA 1
ATOM 773 C C . PHE A 1 95 ? -22.849 10.699 -30.648 1.00 50.72 95 PHE A C 1
ATOM 775 O O . PHE A 1 95 ? -23.112 10.435 -29.465 1.00 50.72 95 PHE A O 1
ATOM 782 N N . ARG A 1 96 ? -23.284 9.979 -31.691 1.00 54.47 96 ARG A N 1
ATOM 783 C CA . ARG A 1 96 ? -23.844 8.656 -31.507 1.00 54.47 96 ARG A CA 1
ATOM 784 C C . ARG A 1 96 ? -22.742 7.973 -30.742 1.00 54.47 96 ARG A C 1
ATOM 786 O O . ARG A 1 96 ? -21.685 7.732 -31.316 1.00 54.47 96 ARG A O 1
ATOM 793 N N . ARG A 1 97 ? -22.939 7.823 -29.426 1.00 56.28 97 ARG A N 1
ATOM 794 C CA . ARG A 1 97 ? -22.115 6.973 -28.593 1.00 56.28 97 ARG A CA 1
ATOM 795 C C . ARG A 1 97 ? -22.198 5.706 -29.396 1.00 56.28 97 ARG A C 1
ATOM 797 O O . ARG A 1 97 ? -23.304 5.175 -29.524 1.00 56.28 97 ARG A O 1
ATOM 804 N N . SER A 1 98 ? -21.120 5.375 -30.105 1.00 62.25 98 SER A N 1
ATOM 805 C CA . SER A 1 98 ? -21.023 4.100 -30.775 1.00 62.25 98 SER A CA 1
ATOM 806 C C . SER A 1 98 ? -21.419 3.154 -29.669 1.00 62.25 98 SER A C 1
ATOM 808 O O . SER A 1 98 ? -20.810 3.162 -28.595 1.00 62.25 98 SER A O 1
ATOM 810 N N . LEU A 1 99 ? -22.587 2.533 -29.840 1.00 62.06 99 LEU A N 1
ATOM 811 C CA . LEU A 1 99 ? -23.030 1.530 -28.904 1.00 62.06 99 LEU A CA 1
ATOM 812 C C . LEU A 1 99 ? -21.839 0.593 -28.872 1.00 62.06 99 LEU A C 1
ATOM 814 O O . LEU A 1 99 ? -21.415 0.121 -29.932 1.00 62.06 99 LEU A O 1
ATOM 818 N N . LEU A 1 100 ? -21.207 0.495 -27.700 1.00 67.12 100 LEU A N 1
ATOM 819 C CA . LEU A 1 100 ? -20.126 -0.449 -27.498 1.00 67.12 100 LEU A CA 1
ATOM 820 C C . LEU A 1 100 ? -20.625 -1.753 -28.128 1.00 67.12 100 LEU A C 1
ATOM 822 O O . LEU A 1 100 ? -21.770 -2.122 -27.833 1.00 67.12 100 LEU A O 1
ATOM 826 N N . PRO A 1 101 ? -19.863 -2.362 -29.056 1.00 74.00 101 PRO A N 1
ATOM 827 C CA . PRO A 1 101 ? -20.287 -3.578 -29.726 1.00 74.00 101 PRO A CA 1
ATOM 828 C C . PRO A 1 101 ? -20.909 -4.546 -28.714 1.00 74.00 101 PRO A C 1
ATOM 830 O O . PRO A 1 101 ? -20.412 -4.611 -27.583 1.00 74.00 101 PRO A O 1
ATOM 833 N N . PRO A 1 102 ? -21.996 -5.256 -29.058 1.00 65.25 102 PRO A N 1
ATOM 834 C CA . PRO A 1 102 ? -22.534 -6.285 -28.178 1.00 65.25 102 PRO A CA 1
ATOM 835 C C . PRO A 1 102 ? -21.377 -7.209 -27.775 1.00 65.25 102 PRO A C 1
ATOM 837 O O . PRO A 1 102 ? -20.699 -7.746 -28.645 1.00 65.25 102 PRO A O 1
ATOM 840 N N . GLY A 1 103 ? -21.075 -7.272 -26.477 1.00 62.19 103 GLY A N 1
ATOM 841 C CA . GLY A 1 103 ? -19.933 -8.023 -25.953 1.00 62.19 103 GLY A CA 1
ATOM 842 C C . GLY A 1 103 ? -18.616 -7.262 -25.753 1.00 62.19 103 GLY A C 1
ATOM 843 O O . GLY A 1 103 ? -17.648 -7.858 -25.316 1.00 62.19 103 GLY A O 1
ATOM 844 N N . PHE A 1 104 ? -18.551 -5.938 -25.930 1.00 72.94 104 PHE A N 1
ATOM 845 C CA . PHE A 1 104 ? -17.325 -5.162 -25.638 1.00 72.94 104 PHE A CA 1
ATOM 846 C C . PHE A 1 104 ? -16.915 -5.183 -24.145 1.00 72.94 104 PHE A C 1
ATOM 848 O O . PHE A 1 104 ? -15.789 -4.844 -23.796 1.00 72.94 104 PHE A O 1
ATOM 855 N N . LEU A 1 105 ? -17.841 -5.575 -23.264 1.00 62.56 105 LEU A N 1
ATOM 856 C CA . LEU A 1 105 ? -17.606 -5.896 -21.849 1.00 62.56 105 LEU A CA 1
ATOM 857 C C . LEU A 1 105 ? -17.888 -7.375 -21.521 1.00 62.56 105 LEU A C 1
ATOM 859 O O . LEU A 1 105 ? -17.774 -7.759 -20.359 1.00 62.56 105 LEU A O 1
ATOM 863 N N . GLN A 1 106 ? -18.263 -8.198 -22.510 1.00 59.22 106 GLN A N 1
ATOM 864 C CA . GLN A 1 106 ? -18.220 -9.648 -22.341 1.00 59.22 106 GLN A CA 1
ATOM 865 C C . GLN A 1 106 ? -16.761 -10.039 -22.502 1.00 59.22 106 GLN A C 1
ATOM 867 O O . GLN A 1 106 ? -16.199 -9.990 -23.589 1.00 59.22 106 GLN A O 1
ATOM 872 N N . TYR A 1 107 ? -16.134 -10.383 -21.387 1.00 58.06 107 TYR A N 1
ATOM 873 C CA . TYR A 1 107 ? -14.961 -11.229 -21.450 1.00 58.06 107 TYR A CA 1
ATOM 874 C C . TYR A 1 107 ? -15.399 -12.511 -22.157 1.00 58.06 107 TYR A C 1
ATOM 876 O O . TYR A 1 107 ? -16.428 -13.074 -21.788 1.00 58.06 107 TYR A O 1
ATOM 884 N N . ASP A 1 108 ? -14.677 -12.920 -23.198 1.00 49.44 108 ASP A N 1
ATOM 885 C CA . ASP A 1 108 ? -14.887 -14.215 -23.834 1.00 49.44 108 ASP A CA 1
ATOM 886 C C . ASP A 1 108 ? -14.761 -15.302 -22.751 1.00 49.44 108 ASP A C 1
ATOM 888 O O . ASP A 1 108 ? -13.659 -15.691 -22.351 1.00 49.44 108 ASP A O 1
ATOM 892 N N . ASP A 1 109 ? -15.898 -15.787 -22.249 1.00 52.16 109 ASP A N 1
ATOM 893 C CA . ASP A 1 109 ? -15.971 -16.928 -21.327 1.00 52.16 109 ASP A CA 1
ATOM 894 C C . ASP A 1 109 ? -15.416 -18.212 -21.989 1.00 52.16 109 ASP A C 1
ATOM 896 O O . ASP A 1 109 ? -15.060 -19.176 -21.307 1.00 52.16 109 ASP A O 1
ATOM 900 N N . ASP A 1 110 ? -15.221 -18.191 -23.312 1.00 47.47 110 ASP A N 1
ATOM 901 C CA . ASP A 1 110 ? -14.654 -19.272 -24.125 1.00 47.47 110 ASP A CA 1
ATOM 902 C C . ASP A 1 110 ? -13.137 -19.466 -23.952 1.00 47.47 110 ASP A C 1
ATOM 904 O O . ASP A 1 110 ? -12.560 -20.418 -24.480 1.00 47.47 110 ASP A O 1
ATOM 908 N N . ALA A 1 111 ? -12.480 -18.627 -23.145 1.00 46.34 111 ALA A N 1
ATOM 909 C CA . ALA A 1 111 ? -11.135 -18.891 -22.646 1.00 46.34 111 ALA A CA 1
ATOM 910 C C . ALA A 1 111 ? -11.111 -19.434 -21.208 1.00 46.34 111 ALA A C 1
ATOM 912 O O . ALA A 1 111 ? -10.055 -19.390 -20.589 1.00 46.34 111 ALA A O 1
ATOM 913 N N . GLY A 1 112 ? -12.211 -19.939 -20.633 1.00 45.53 112 GLY A N 1
ATOM 914 C CA . GLY A 1 112 ? -12.167 -20.722 -19.383 1.00 45.53 112 GLY A CA 1
ATOM 915 C C . GLY A 1 112 ? -11.418 -20.050 -18.216 1.00 45.53 112 GLY A C 1
ATOM 916 O O . GLY A 1 112 ? -10.825 -20.727 -17.373 1.00 45.53 112 GLY A O 1
ATOM 917 N N . VAL A 1 113 ? -11.405 -18.715 -18.180 1.00 51.88 113 VAL A N 1
ATOM 918 C CA . VAL A 1 113 ? -10.966 -17.894 -17.044 1.00 51.88 113 VAL A CA 1
ATOM 919 C C . VAL A 1 113 ? -12.211 -17.251 -16.446 1.00 51.88 113 VAL A C 1
ATOM 921 O O . VAL A 1 113 ? -12.273 -16.060 -16.178 1.00 51.88 113 VAL A O 1
ATOM 924 N N . THR A 1 114 ? -13.207 -18.081 -16.133 1.00 48.53 114 THR A N 1
ATOM 925 C CA . THR A 1 114 ? -13.893 -17.867 -14.859 1.00 48.53 114 THR A CA 1
ATOM 926 C C . THR A 1 114 ? -12.788 -17.757 -13.816 1.00 48.53 114 THR A C 1
ATOM 928 O O . THR A 1 114 ? -11.887 -18.601 -13.827 1.00 48.53 114 THR A O 1
ATOM 931 N N . SER A 1 115 ? -12.824 -16.729 -12.976 1.00 56.22 115 SER A N 1
ATOM 932 C CA . SER A 1 115 ? -11.882 -16.389 -11.900 1.00 56.22 115 SER A CA 1
ATOM 933 C C . SER A 1 115 ? -11.798 -17.472 -10.814 1.00 56.22 115 SER A C 1
ATOM 935 O O . SER A 1 115 ? -11.951 -17.225 -9.622 1.00 56.22 115 SER A O 1
ATOM 937 N N . ARG A 1 116 ? -11.621 -18.721 -11.223 1.00 54.03 116 ARG A N 1
ATOM 938 C CA . ARG A 1 116 ? -11.350 -19.863 -10.385 1.00 54.03 116 ARG A CA 1
ATOM 939 C C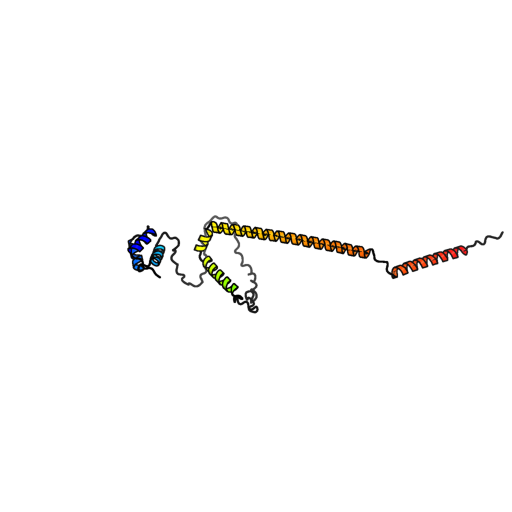 . ARG A 1 116 ? -9.850 -19.778 -10.122 1.00 54.03 116 ARG A C 1
ATOM 941 O O . ARG A 1 116 ? -9.095 -19.837 -11.095 1.00 54.03 116 ARG A O 1
ATOM 948 N N . PRO A 1 117 ? -9.412 -19.583 -8.865 1.00 53.69 117 PRO A N 1
ATOM 949 C CA . PRO A 1 117 ? -7.990 -19.492 -8.557 1.00 53.69 117 PRO A CA 1
ATOM 950 C C . PRO A 1 117 ? -7.313 -20.741 -9.122 1.00 53.69 117 PRO A C 1
ATOM 952 O O . PRO A 1 117 ? -7.646 -21.864 -8.732 1.00 53.69 117 PRO A O 1
ATOM 955 N N . ARG A 1 118 ? -6.431 -20.556 -10.110 1.00 63.50 118 ARG A N 1
ATOM 956 C CA . ARG A 1 118 ? -5.801 -21.653 -10.861 1.00 63.50 118 ARG A CA 1
ATOM 957 C C . ARG A 1 118 ? -4.814 -22.421 -9.986 1.00 63.50 118 ARG A C 1
ATOM 959 O O . ARG A 1 118 ? -4.463 -23.553 -10.306 1.00 63.50 118 ARG A O 1
ATOM 966 N N . SER A 1 119 ? -4.384 -21.831 -8.871 1.00 75.19 119 SER A N 1
ATOM 967 C CA . SER A 1 119 ? -3.473 -22.439 -7.908 1.00 75.19 119 SER A CA 1
ATOM 968 C C . SER A 1 119 ? -3.877 -22.151 -6.458 1.00 75.19 119 SER A C 1
ATOM 970 O O . SER A 1 119 ? -4.558 -21.173 -6.140 1.00 75.19 119 SER A O 1
ATOM 972 N N . LYS A 1 120 ? -3.412 -23.007 -5.540 1.00 83.19 120 LYS A N 1
ATOM 973 C CA . LYS A 1 120 ? -3.562 -22.792 -4.091 1.00 83.19 120 LYS A CA 1
ATOM 974 C C . LYS A 1 120 ? -2.845 -21.515 -3.626 1.00 83.19 120 LYS A C 1
ATOM 976 O O . LYS A 1 120 ? -3.305 -20.893 -2.670 1.00 83.19 120 LYS A O 1
ATOM 981 N N . GLU A 1 121 ? -1.750 -21.113 -4.283 1.00 82.75 121 GLU A N 1
ATOM 982 C CA . GLU A 1 121 ? -1.102 -19.818 -4.032 1.00 82.75 121 GLU A CA 1
ATOM 983 C C . GLU A 1 121 ? -2.033 -18.645 -4.341 1.00 82.75 121 GLU A C 1
ATOM 985 O O . GLU A 1 121 ? -2.139 -17.727 -3.533 1.00 82.75 121 GLU A O 1
ATOM 990 N N . GLU A 1 122 ? -2.729 -18.681 -5.474 1.00 82.81 122 GLU A N 1
ATOM 991 C CA . GLU A 1 122 ? -3.591 -17.584 -5.916 1.00 82.81 122 GLU A CA 1
ATOM 992 C C . GLU A 1 122 ? -4.790 -17.406 -4.976 1.00 82.81 122 GLU A C 1
ATOM 994 O O . GLU A 1 122 ? -5.141 -16.291 -4.607 1.00 82.81 122 GLU A O 1
ATOM 999 N N . MET A 1 123 ? -5.347 -18.506 -4.462 1.00 84.38 123 MET A N 1
ATOM 1000 C CA . MET A 1 123 ? -6.406 -18.451 -3.450 1.00 84.38 123 MET A CA 1
ATOM 1001 C C . MET A 1 123 ? -5.921 -17.847 -2.120 1.00 84.38 123 MET A C 1
ATOM 1003 O O . MET A 1 123 ? -6.636 -17.058 -1.502 1.00 84.38 123 MET A O 1
ATOM 1007 N N . LYS A 1 124 ? -4.689 -18.166 -1.692 1.00 89.50 124 LYS A N 1
ATOM 1008 C CA . LYS A 1 124 ? -4.061 -17.530 -0.519 1.00 89.50 124 LYS A CA 1
ATOM 1009 C C . LYS A 1 124 ? -3.790 -16.046 -0.757 1.00 89.50 124 LYS A C 1
ATOM 1011 O O . LYS A 1 124 ? -3.919 -15.256 0.173 1.00 89.50 124 LYS A O 1
ATOM 1016 N N . GLN A 1 125 ? -3.402 -15.672 -1.973 1.00 90.12 125 GLN A N 1
ATOM 1017 C CA . GLN A 1 125 ? -3.186 -14.281 -2.367 1.00 90.12 125 GLN A CA 1
ATOM 1018 C C . GLN A 1 125 ? -4.500 -13.493 -2.278 1.00 90.12 125 GLN A C 1
ATOM 1020 O O . GLN A 1 125 ? -4.563 -12.496 -1.571 1.00 90.12 125 GLN A O 1
ATOM 1025 N N . ILE A 1 126 ? -5.576 -14.013 -2.873 1.00 88.88 126 ILE A N 1
ATOM 1026 C CA . ILE A 1 126 ? -6.907 -13.391 -2.854 1.00 88.88 126 ILE A CA 1
ATOM 1027 C C . ILE A 1 126 ? -7.434 -13.232 -1.420 1.00 88.88 126 ILE A C 1
ATOM 1029 O O . ILE A 1 126 ? -8.032 -12.210 -1.094 1.00 88.88 126 ILE A O 1
ATOM 1033 N N . GLN A 1 127 ? -7.191 -14.203 -0.534 1.00 92.00 127 GLN A N 1
ATOM 1034 C CA . GLN A 1 12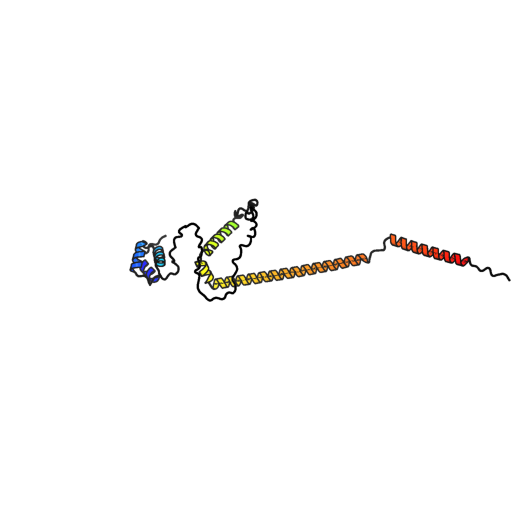7 ? -7.566 -14.077 0.880 1.00 92.00 127 GLN A CA 1
ATOM 1035 C C . GLN A 1 127 ? -6.811 -12.949 1.590 1.00 92.00 127 GLN A C 1
ATOM 1037 O O . GLN A 1 127 ? -7.428 -12.172 2.318 1.00 92.00 127 GLN A O 1
ATOM 1042 N N . LYS A 1 128 ? -5.497 -12.833 1.365 1.00 91.81 128 LYS A N 1
ATOM 1043 C CA . LYS A 1 128 ? -4.692 -11.732 1.917 1.00 91.81 128 LYS A CA 1
ATOM 1044 C C . LYS A 1 128 ? -5.173 -10.384 1.390 1.00 91.81 128 LYS A C 1
ATOM 1046 O O . LYS A 1 128 ? -5.353 -9.452 2.169 1.00 91.81 128 LYS A O 1
ATOM 1051 N N . ASP A 1 129 ? -5.436 -10.305 0.091 1.00 94.00 129 ASP A N 1
ATOM 1052 C CA . ASP A 1 129 ? -5.894 -9.082 -0.561 1.00 94.00 129 ASP A CA 1
ATOM 1053 C C . ASP A 1 129 ? -7.298 -8.684 -0.074 1.00 94.00 129 ASP A C 1
ATOM 1055 O O . ASP A 1 129 ? -7.557 -7.506 0.155 1.00 94.00 129 ASP A O 1
ATOM 1059 N N . SER A 1 130 ? -8.188 -9.651 0.180 1.00 91.88 130 SER A N 1
ATOM 1060 C CA . SER A 1 130 ? -9.510 -9.407 0.775 1.00 91.88 130 SER A CA 1
ATOM 1061 C C . SER A 1 130 ? -9.418 -8.855 2.198 1.00 91.88 130 SER A C 1
ATOM 1063 O O . SER A 1 130 ? -10.160 -7.937 2.545 1.00 91.88 130 SER A O 1
ATOM 1065 N N . GLN A 1 131 ? -8.527 -9.403 3.028 1.00 92.44 131 GLN A N 1
ATOM 1066 C CA . GLN A 1 131 ? -8.298 -8.897 4.385 1.00 92.44 131 GLN A CA 1
ATOM 1067 C C . GLN A 1 131 ? -7.732 -7.476 4.344 1.00 92.44 131 GLN A C 1
ATOM 1069 O O . GLN A 1 131 ? -8.214 -6.592 5.052 1.00 92.44 131 GLN A O 1
ATOM 1074 N N . LEU A 1 132 ? -6.769 -7.228 3.453 1.00 92.44 132 LEU A N 1
ATOM 1075 C CA . LEU A 1 132 ? -6.206 -5.900 3.245 1.00 92.44 132 LEU A CA 1
ATOM 1076 C C . LEU A 1 132 ? -7.268 -4.904 2.761 1.00 92.44 132 LEU A C 1
ATOM 1078 O O . LEU A 1 132 ? -7.338 -3.792 3.274 1.00 92.44 132 LEU A O 1
ATOM 1082 N N . ALA A 1 133 ? -8.124 -5.294 1.816 1.00 92.38 133 ALA A N 1
ATOM 1083 C CA . ALA A 1 133 ? -9.207 -4.450 1.319 1.00 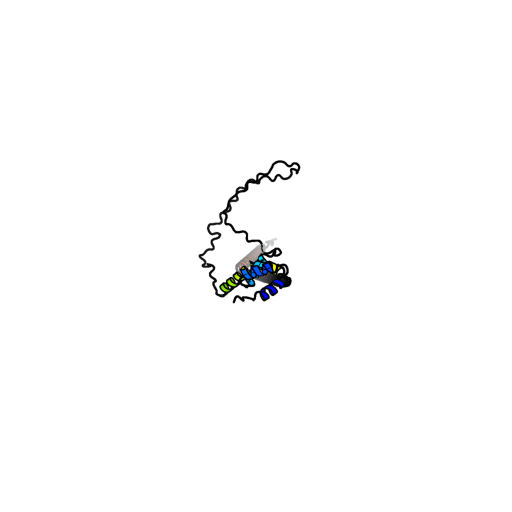92.38 133 ALA A CA 1
ATOM 1084 C C . ALA A 1 133 ? -10.206 -4.088 2.428 1.00 92.38 133 ALA A C 1
ATOM 1086 O O . ALA A 1 133 ? -10.642 -2.941 2.506 1.00 92.38 133 ALA A O 1
ATOM 1087 N N . GLN A 1 134 ? -10.520 -5.030 3.321 1.00 91.69 134 GLN A N 1
ATOM 1088 C CA . GLN A 1 134 ? -11.365 -4.771 4.486 1.00 91.69 134 GLN A CA 1
ATOM 1089 C C . GLN A 1 134 ? -10.702 -3.789 5.464 1.00 91.69 134 GLN A C 1
ATOM 1091 O O . GLN A 1 134 ? -11.365 -2.884 5.965 1.00 91.69 134 GLN A O 1
ATOM 1096 N N . MET A 1 135 ? -9.389 -3.906 5.685 1.00 87.19 135 MET A N 1
ATOM 1097 C CA . MET A 1 135 ? -8.633 -2.948 6.500 1.00 87.19 135 MET A CA 1
ATOM 1098 C C . MET A 1 135 ? -8.565 -1.556 5.856 1.00 87.19 135 MET A C 1
ATOM 1100 O O . MET A 1 135 ? -8.727 -0.560 6.551 1.00 87.19 135 MET A O 1
ATOM 1104 N N . LEU A 1 136 ? -8.384 -1.466 4.534 1.00 88.06 136 LEU A N 1
ATOM 1105 C CA . LEU A 1 136 ? -8.362 -0.194 3.799 1.00 88.06 136 LEU A CA 1
ATOM 1106 C C . LEU A 1 136 ? -9.747 0.461 3.690 1.00 88.06 136 LEU A C 1
ATOM 1108 O O . LEU A 1 136 ? -9.840 1.681 3.567 1.00 88.06 136 LEU A O 1
ATOM 1112 N N . ALA A 1 137 ? -10.827 -0.323 3.746 1.00 85.88 137 ALA A N 1
ATOM 1113 C CA . ALA A 1 137 ? -12.187 0.205 3.823 1.00 85.88 137 ALA A CA 1
ATOM 1114 C C . ALA A 1 137 ? -12.456 0.915 5.164 1.00 85.88 137 ALA A C 1
ATOM 1116 O O . ALA A 1 137 ? -13.270 1.843 5.219 1.00 85.88 137 ALA A O 1
ATOM 1117 N N . ASN A 1 138 ? -11.743 0.531 6.229 1.00 92.25 138 ASN A N 1
ATOM 1118 C CA . ASN A 1 138 ? -11.821 1.195 7.523 1.00 92.25 138 ASN A CA 1
ATOM 1119 C C . ASN A 1 138 ? -11.099 2.548 7.460 1.00 92.25 138 ASN A C 1
ATOM 1121 O O . ASN A 1 138 ? -9.873 2.641 7.495 1.00 92.25 138 ASN A O 1
ATOM 1125 N N . ARG A 1 139 ? -11.881 3.629 7.394 1.00 80.12 139 ARG A N 1
ATOM 1126 C CA . ARG A 1 139 ? -11.357 5.002 7.282 1.00 80.12 139 ARG A CA 1
ATOM 1127 C C . ARG A 1 139 ? -10.479 5.424 8.457 1.00 80.12 139 ARG A C 1
ATOM 1129 O O . ARG A 1 139 ? -9.554 6.203 8.267 1.00 80.12 139 ARG A O 1
ATOM 1136 N N . GLU A 1 140 ? -10.743 4.904 9.648 1.00 79.50 140 GLU A N 1
ATOM 1137 C CA . GLU A 1 140 ? -9.937 5.191 10.838 1.00 79.50 140 GLU A CA 1
ATOM 1138 C C . GLU A 1 140 ? -8.524 4.630 10.707 1.00 79.50 140 GLU A C 1
ATOM 1140 O O . GLU A 1 140 ? -7.556 5.332 10.977 1.00 79.50 140 GLU A O 1
ATOM 1145 N N . PHE A 1 141 ? -8.401 3.413 10.175 1.00 86.19 141 PHE A N 1
ATOM 1146 C CA . PHE A 1 141 ? -7.114 2.779 9.917 1.00 86.19 141 PHE A CA 1
ATOM 1147 C C . PHE A 1 141 ? -6.290 3.562 8.884 1.00 86.19 141 PHE A C 1
ATOM 1149 O O . PHE A 1 141 ? -5.090 3.753 9.065 1.00 86.19 141 PHE A O 1
ATOM 1156 N N . LEU A 1 142 ? -6.933 4.084 7.833 1.00 84.12 142 LEU A N 1
ATOM 1157 C CA . LEU A 1 142 ? -6.273 4.970 6.868 1.00 84.12 142 LEU A CA 1
ATOM 1158 C C . LEU A 1 142 ? -5.796 6.282 7.499 1.00 84.12 142 LEU A C 1
ATOM 1160 O O . LEU A 1 142 ? -4.720 6.760 7.148 1.00 84.12 142 LEU A O 1
ATOM 1164 N N . ASN A 1 143 ? -6.565 6.856 8.423 1.00 84.81 143 ASN A N 1
ATOM 1165 C CA . ASN A 1 143 ? -6.175 8.084 9.108 1.00 84.81 143 ASN A CA 1
ATOM 1166 C C . ASN A 1 143 ? -4.985 7.853 10.050 1.00 84.81 143 ASN A C 1
ATOM 1168 O O . ASN A 1 143 ? -4.068 8.670 10.058 1.00 84.81 143 ASN A O 1
ATOM 1172 N N . THR A 1 144 ? -4.954 6.731 10.778 1.00 85.06 144 THR A N 1
ATOM 1173 C CA . THR A 1 144 ? -3.795 6.334 11.596 1.00 85.06 144 THR A CA 1
ATOM 1174 C C . THR A 1 144 ? -2.562 6.113 10.719 1.00 85.06 144 THR A C 1
ATOM 1176 O O . THR A 1 144 ? -1.548 6.768 10.924 1.00 85.06 144 THR A O 1
ATOM 1179 N N . LEU A 1 145 ? -2.685 5.331 9.639 1.00 83.12 145 LEU A N 1
ATOM 1180 C CA . LEU A 1 145 ? -1.599 5.114 8.672 1.00 83.12 145 LEU A CA 1
ATOM 1181 C C . LEU A 1 145 ? -1.067 6.409 8.046 1.00 83.12 145 LEU A C 1
ATOM 1183 O O . LEU A 1 145 ? 0.117 6.513 7.729 1.00 83.12 145 LEU A O 1
ATOM 1187 N N . GLN A 1 146 ? -1.941 7.390 7.807 1.00 81.94 146 GLN A N 1
ATOM 1188 C CA . GLN A 1 146 ? -1.530 8.693 7.295 1.00 81.94 146 GLN A CA 1
ATOM 1189 C C . GLN A 1 146 ? -0.900 9.577 8.373 1.00 81.94 146 GLN A C 1
ATOM 1191 O O . GLN A 1 146 ? -0.096 10.440 8.012 1.00 81.94 146 GLN A O 1
ATOM 1196 N N . GLY A 1 147 ? -1.263 9.402 9.644 1.00 84.00 147 GLY A N 1
ATOM 1197 C CA . GLY A 1 147 ? -0.700 10.119 10.788 1.00 84.00 147 GLY A CA 1
ATOM 1198 C C . GLY A 1 147 ? 0.666 9.592 11.232 1.00 84.00 147 GLY A C 1
ATOM 1199 O O . GLY A 1 147 ? 1.477 10.370 11.731 1.00 84.00 147 GLY A O 1
ATOM 1200 N N . ASP A 1 148 ? 0.954 8.314 10.987 1.00 89.56 148 ASP A N 1
ATOM 1201 C CA . ASP A 1 148 ? 2.202 7.675 11.400 1.00 89.56 148 ASP A CA 1
ATOM 1202 C C . ASP A 1 148 ? 3.400 8.181 10.571 1.00 89.56 148 ASP A C 1
ATOM 1204 O O . ASP A 1 148 ? 3.559 7.884 9.380 1.00 89.56 148 ASP A O 1
ATOM 1208 N N . ALA A 1 149 ? 4.277 8.958 11.214 1.00 82.50 149 ALA A N 1
ATOM 1209 C CA . ALA A 1 149 ? 5.471 9.529 10.586 1.00 82.50 149 ALA A CA 1
ATOM 1210 C C . ALA A 1 149 ? 6.468 8.448 10.128 1.00 82.50 149 ALA A C 1
ATOM 1212 O O . ALA A 1 149 ? 7.011 8.535 9.025 1.00 82.50 149 ALA A O 1
ATOM 1213 N N . GLU A 1 150 ? 6.642 7.394 10.929 1.00 85.06 150 GLU A N 1
ATOM 1214 C CA . GLU A 1 150 ? 7.524 6.26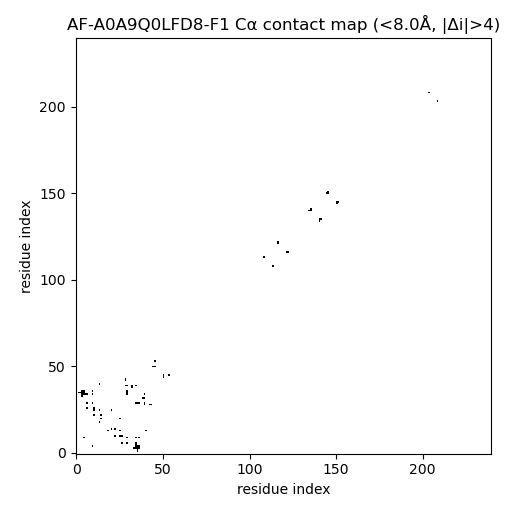0 10.621 1.00 85.06 150 GLU A CA 1
ATOM 1215 C C . GLU A 1 150 ? 7.072 5.513 9.357 1.00 85.06 150 GLU A C 1
ATOM 1217 O O . GLU A 1 150 ? 7.886 5.113 8.520 1.00 85.06 150 GLU A O 1
ATOM 1222 N N . PHE A 1 151 ? 5.756 5.381 9.161 1.00 82.88 151 PHE A N 1
ATOM 1223 C CA . PHE A 1 151 ? 5.196 4.704 7.996 1.00 82.88 151 PHE A CA 1
ATOM 1224 C C . PHE A 1 151 ? 5.408 5.512 6.708 1.00 82.88 151 PHE A C 1
ATOM 1226 O O . PHE A 1 151 ? 5.764 4.954 5.664 1.00 82.88 151 PHE A O 1
ATOM 1233 N N . ARG A 1 152 ? 5.266 6.844 6.778 1.00 80.44 152 ARG A N 1
ATOM 1234 C CA . ARG A 1 152 ? 5.602 7.743 5.660 1.00 80.44 152 ARG A CA 1
ATOM 1235 C C . ARG A 1 152 ? 7.082 7.683 5.302 1.00 80.44 152 ARG A C 1
ATOM 1237 O O . ARG A 1 152 ? 7.410 7.678 4.115 1.00 80.44 152 ARG A O 1
ATOM 1244 N N . GLU A 1 153 ? 7.964 7.624 6.294 1.00 86.06 153 GLU A N 1
ATOM 1245 C CA . GLU A 1 153 ? 9.406 7.538 6.063 1.00 86.06 153 GLU A CA 1
ATOM 1246 C C . GLU A 1 153 ? 9.792 6.210 5.395 1.00 86.06 153 GLU A C 1
ATOM 1248 O O . GLU A 1 153 ? 10.537 6.195 4.409 1.00 86.06 153 GLU A O 1
ATOM 1253 N N . MET A 1 154 ? 9.219 5.094 5.854 1.00 84.50 154 MET A N 1
ATOM 1254 C CA . MET A 1 154 ? 9.439 3.781 5.246 1.00 84.50 154 MET A CA 1
ATOM 1255 C C . MET A 1 154 ? 8.971 3.743 3.782 1.00 84.50 154 MET A C 1
ATOM 1257 O O . MET A 1 154 ? 9.720 3.305 2.903 1.00 84.50 154 MET A O 1
ATOM 1261 N N . LEU A 1 155 ? 7.774 4.267 3.491 1.00 81.81 155 LEU A N 1
ATOM 1262 C CA . LEU A 1 155 ? 7.253 4.363 2.123 1.00 81.81 155 LEU A CA 1
ATOM 1263 C C . LEU A 1 155 ? 8.099 5.288 1.242 1.00 81.81 155 LEU A C 1
ATOM 1265 O O . LEU A 1 155 ? 8.396 4.938 0.098 1.00 81.81 155 LEU A O 1
ATOM 1269 N N . GLY A 1 156 ? 8.525 6.439 1.765 1.00 82.19 156 GLY A N 1
ATOM 1270 C CA . GLY A 1 156 ? 9.403 7.366 1.052 1.00 82.19 156 GLY A CA 1
ATOM 1271 C C . GLY A 1 156 ? 10.725 6.708 0.652 1.00 82.19 156 GLY A C 1
ATOM 1272 O O . GLY A 1 156 ? 11.147 6.789 -0.505 1.00 82.19 156 GLY A O 1
ATOM 1273 N N . ASN A 1 157 ? 11.342 5.967 1.572 1.00 83.31 157 ASN A N 1
ATOM 1274 C CA . ASN A 1 157 ? 12.592 5.249 1.326 1.00 83.31 157 ASN A CA 1
ATOM 1275 C C . ASN A 1 157 ? 12.444 4.134 0.275 1.00 83.31 157 ASN A C 1
ATOM 1277 O O . ASN A 1 157 ? 13.339 3.941 -0.561 1.00 83.31 157 ASN A O 1
ATOM 1281 N N . ASP A 1 158 ? 11.314 3.427 0.264 1.00 80.19 158 ASP A N 1
ATOM 1282 C CA . ASP A 1 158 ? 11.034 2.380 -0.721 1.00 80.19 158 ASP A CA 1
ATOM 1283 C C . ASP A 1 158 ? 10.722 2.930 -2.116 1.00 80.19 158 ASP A C 1
ATOM 1285 O O . ASP A 1 158 ? 11.193 2.368 -3.116 1.00 80.19 158 ASP A O 1
ATOM 1289 N N . ILE A 1 159 ? 10.004 4.053 -2.205 1.00 83.06 159 ILE A N 1
ATOM 1290 C CA . ILE A 1 159 ? 9.780 4.772 -3.468 1.00 83.06 159 ILE A CA 1
ATOM 1291 C C . ILE A 1 159 ? 11.132 5.203 -4.049 1.00 83.06 159 ILE A C 1
ATOM 1293 O O . ILE A 1 159 ? 11.459 4.835 -5.180 1.00 83.06 159 ILE A O 1
ATOM 1297 N N . MET A 1 160 ? 11.987 5.835 -3.240 1.00 75.44 160 MET A N 1
ATOM 1298 C CA . MET A 1 160 ? 13.327 6.266 -3.657 1.00 75.44 160 MET A CA 1
ATOM 1299 C C . MET A 1 160 ? 14.219 5.092 -4.094 1.00 75.44 160 MET A C 1
ATOM 1301 O O . MET A 1 160 ? 14.997 5.199 -5.049 1.00 75.44 160 MET A O 1
ATOM 1305 N N . ARG A 1 161 ? 14.124 3.929 -3.433 1.00 81.56 161 ARG A N 1
ATOM 1306 C CA . ARG A 1 161 ? 14.844 2.710 -3.848 1.00 81.56 161 ARG A CA 1
ATOM 1307 C C . ARG A 1 161 ? 14.333 2.163 -5.178 1.00 81.56 161 ARG A C 1
ATOM 1309 O O . ARG A 1 161 ? 15.148 1.740 -6.005 1.00 81.56 161 ARG A O 1
ATOM 1316 N N . ARG A 1 162 ? 13.016 2.153 -5.398 1.00 82.38 162 ARG A N 1
ATOM 1317 C CA . ARG A 1 162 ? 12.408 1.695 -6.658 1.00 82.38 162 ARG A CA 1
ATOM 1318 C C . ARG A 1 162 ? 12.758 2.618 -7.815 1.00 82.38 162 ARG A C 1
ATOM 1320 O O . ARG A 1 162 ? 13.146 2.113 -8.866 1.00 82.38 162 ARG A O 1
ATOM 1327 N N . GLU A 1 163 ? 12.729 3.928 -7.611 1.00 83.50 163 GLU A N 1
ATOM 1328 C CA . GLU A 1 163 ? 13.130 4.909 -8.621 1.00 83.50 163 GLU A CA 1
ATOM 1329 C C . GLU A 1 163 ? 14.598 4.743 -9.017 1.00 83.50 163 GLU A C 1
ATOM 1331 O O . GLU A 1 163 ? 14.902 4.601 -10.201 1.00 83.50 163 GLU A O 1
ATOM 1336 N N . LYS A 1 164 ? 15.506 4.602 -8.041 1.00 82.81 164 LYS A N 1
ATOM 1337 C CA . LYS A 1 164 ? 16.929 4.324 -8.311 1.00 82.81 164 LYS A CA 1
ATOM 1338 C C . LYS A 1 164 ? 17.135 3.015 -9.080 1.00 82.81 164 LYS A C 1
ATOM 1340 O O . LYS A 1 164 ? 18.002 2.941 -9.953 1.00 82.81 164 LYS A O 1
ATOM 1345 N N . ARG A 1 165 ? 16.362 1.963 -8.780 1.00 81.25 165 ARG A N 1
ATOM 1346 C CA . ARG A 1 165 ? 16.405 0.688 -9.525 1.00 81.25 165 ARG A CA 1
ATOM 1347 C C . ARG A 1 165 ? 15.860 0.847 -10.945 1.00 81.25 165 ARG A C 1
ATOM 1349 O O . ARG A 1 165 ? 16.480 0.353 -11.887 1.00 81.25 165 ARG A O 1
ATOM 1356 N N . ALA A 1 166 ? 14.756 1.570 -11.115 1.00 83.94 166 ALA A N 1
ATOM 1357 C CA . ALA A 1 166 ? 14.168 1.853 -12.418 1.00 83.94 166 ALA A CA 1
ATOM 1358 C C . ALA A 1 166 ? 15.124 2.683 -13.289 1.00 83.94 166 ALA A C 1
ATOM 1360 O O . ALA A 1 166 ? 15.341 2.344 -14.452 1.00 83.94 166 ALA A O 1
ATOM 1361 N N . GLU A 1 167 ? 15.775 3.700 -12.728 1.00 84.31 167 GLU A N 1
ATOM 1362 C CA . GLU A 1 167 ? 16.736 4.540 -13.441 1.00 84.31 167 GLU A CA 1
ATOM 1363 C C . GLU A 1 167 ? 18.003 3.765 -13.838 1.00 84.31 167 GLU A C 1
ATOM 1365 O O . GLU A 1 167 ? 18.461 3.868 -14.979 1.00 84.31 167 GLU A O 1
ATOM 1370 N N . LYS A 1 168 ? 18.524 2.903 -12.949 1.00 82.25 168 LYS A N 1
ATOM 1371 C CA . LYS A 1 168 ? 19.612 1.967 -13.287 1.00 82.25 168 LYS A CA 1
ATOM 1372 C C . LYS A 1 168 ? 19.214 1.035 -14.432 1.00 82.25 168 LYS A C 1
ATOM 1374 O O . LYS A 1 168 ? 19.986 0.877 -15.375 1.00 82.25 168 LYS A O 1
ATOM 1379 N N . SER A 1 169 ? 17.999 0.485 -14.397 1.00 80.25 169 SER A N 1
ATOM 1380 C CA . SER A 1 169 ? 17.502 -0.403 -15.455 1.00 80.25 169 SER A CA 1
ATOM 1381 C C . SER A 1 169 ? 17.333 0.315 -16.803 1.00 80.25 169 SER A C 1
ATOM 1383 O O . SER A 1 169 ? 17.648 -0.258 -17.846 1.00 80.25 169 SER A O 1
ATOM 1385 N N . LYS A 1 170 ? 16.909 1.589 -16.801 1.00 84.75 170 LYS A N 1
ATOM 1386 C CA . LYS A 1 170 ? 16.816 2.425 -18.009 1.00 84.75 170 LYS A CA 1
ATOM 1387 C C . LYS A 1 170 ? 18.203 2.708 -18.592 1.00 84.75 170 LYS A C 1
ATOM 1389 O O . LYS A 1 170 ? 18.416 2.454 -19.775 1.00 84.75 170 LYS A O 1
ATOM 1394 N N . LYS A 1 171 ? 19.166 3.124 -17.760 1.00 83.25 171 LYS A N 1
ATOM 1395 C CA . LYS A 1 171 ? 20.562 3.363 -18.181 1.00 83.25 171 LYS A CA 1
ATOM 1396 C C . LYS A 1 171 ? 21.228 2.096 -18.729 1.00 83.25 171 LYS A C 1
ATOM 1398 O O . LYS A 1 171 ? 22.001 2.167 -19.684 1.00 83.25 171 LYS A O 1
ATOM 1403 N N . GLU A 1 172 ? 20.934 0.929 -18.158 1.00 86.69 172 GLU A N 1
ATOM 1404 C CA . GLU A 1 172 ? 21.463 -0.347 -18.649 1.00 86.69 172 GLU A CA 1
ATOM 1405 C C . GLU A 1 172 ? 20.855 -0.749 -20.002 1.00 86.69 172 GLU A C 1
ATOM 1407 O O . GLU A 1 172 ? 21.590 -1.160 -20.906 1.00 86.69 172 GLU A O 1
ATOM 1412 N N . LYS A 1 173 ? 19.535 -0.582 -20.175 1.00 85.69 173 LYS A N 1
ATOM 1413 C CA . LYS A 1 173 ? 18.859 -0.812 -21.463 1.00 85.69 173 LYS A CA 1
ATOM 1414 C C . LYS A 1 173 ? 19.417 0.102 -22.557 1.00 85.69 173 LYS A C 1
ATOM 1416 O O . LYS A 1 173 ? 19.765 -0.395 -23.625 1.00 85.69 173 LYS A O 1
ATOM 1421 N N . GLU A 1 174 ? 19.614 1.386 -22.263 1.00 86.06 174 GLU A N 1
ATOM 1422 C CA . GLU A 1 174 ? 20.169 2.359 -23.212 1.00 86.06 174 GLU A CA 1
ATOM 1423 C C . GLU A 1 174 ? 21.626 2.035 -23.603 1.00 86.06 174 GLU A C 1
ATOM 1425 O O . GLU A 1 174 ? 21.997 2.101 -24.778 1.00 86.06 174 GLU A O 1
ATOM 1430 N N . LYS A 1 175 ? 22.467 1.606 -22.646 1.00 86.12 175 LYS A N 1
ATOM 1431 C CA . LYS A 1 175 ? 23.836 1.140 -22.944 1.00 86.12 175 LYS A CA 1
ATOM 1432 C C . LYS A 1 175 ? 23.841 -0.112 -23.825 1.00 86.12 175 LYS A C 1
ATOM 1434 O O . LYS A 1 175 ? 24.634 -0.185 -24.766 1.00 86.12 175 LYS A O 1
ATOM 1439 N N . LYS A 1 176 ? 22.963 -1.086 -23.550 1.00 84.81 176 LYS A N 1
ATOM 1440 C CA . LYS A 1 176 ? 22.818 -2.305 -24.368 1.00 84.81 176 LYS A CA 1
ATOM 1441 C C . LYS A 1 176 ? 22.340 -1.983 -25.785 1.00 84.81 176 LYS A C 1
ATOM 1443 O O . LYS A 1 176 ? 22.822 -2.592 -26.738 1.00 84.81 176 LYS A O 1
ATOM 1448 N N . GLU A 1 177 ? 21.446 -1.013 -25.944 1.00 86.56 177 GLU A N 1
ATOM 1449 C CA . GLU A 1 177 ? 20.954 -0.576 -27.252 1.00 86.56 177 GLU A CA 1
ATOM 1450 C C . GLU A 1 177 ? 22.042 0.133 -28.071 1.00 86.56 177 GLU A C 1
ATOM 1452 O O . GLU A 1 177 ? 22.313 -0.264 -29.207 1.00 86.56 177 GLU A O 1
ATOM 1457 N N . LYS A 1 178 ? 22.777 1.073 -27.459 1.00 84.69 178 LYS A N 1
ATOM 1458 C CA . LYS A 1 178 ? 23.937 1.735 -28.084 1.00 84.69 178 LYS A CA 1
ATOM 1459 C C . LYS A 1 178 ? 25.031 0.739 -28.493 1.00 84.69 178 LYS A C 1
ATOM 1461 O O . LYS A 1 178 ? 25.660 0.909 -29.539 1.00 84.69 178 LYS A O 1
ATOM 1466 N N . ALA A 1 179 ? 25.255 -0.318 -27.709 1.00 81.62 179 ALA A N 1
ATOM 1467 C CA . ALA A 1 179 ? 26.197 -1.383 -28.058 1.00 81.62 179 ALA A CA 1
ATOM 1468 C C . ALA A 1 179 ? 25.724 -2.206 -29.271 1.00 81.62 179 ALA A C 1
ATOM 1470 O O . ALA A 1 179 ? 26.501 -2.409 -30.207 1.00 81.62 179 ALA A O 1
ATOM 1471 N N . LYS A 1 180 ? 24.443 -2.606 -29.306 1.00 83.94 180 LYS A N 1
ATOM 1472 C CA . LYS A 1 180 ? 23.847 -3.321 -30.450 1.00 83.94 180 LYS A CA 1
ATOM 1473 C C . LYS A 1 180 ? 23.898 -2.495 -31.738 1.00 83.94 180 LYS A C 1
ATOM 1475 O O . LYS A 1 180 ? 24.166 -3.044 -32.805 1.00 83.94 180 LYS A O 1
ATOM 1480 N N . GLN A 1 181 ? 23.672 -1.185 -31.651 1.00 78.94 181 GLN A N 1
ATOM 1481 C CA . GLN A 1 181 ? 23.707 -0.294 -32.811 1.00 78.94 181 GLN A CA 1
ATOM 1482 C C . GLN A 1 181 ? 25.131 -0.153 -33.376 1.00 78.94 181 GLN A C 1
ATOM 1484 O O . GLN A 1 181 ? 25.329 -0.311 -34.580 1.00 78.94 181 GLN A O 1
ATOM 1489 N N . LYS A 1 182 ? 26.143 0.003 -32.507 1.00 82.44 182 LYS A N 1
ATOM 1490 C CA . LYS A 1 182 ? 27.561 0.001 -32.917 1.00 82.44 182 LYS A CA 1
ATOM 1491 C C . LYS A 1 182 ? 28.002 -1.328 -33.536 1.00 82.44 182 LYS A C 1
ATOM 1493 O O . LYS A 1 182 ? 28.843 -1.337 -34.433 1.00 82.44 182 LYS A O 1
ATOM 1498 N N . GLU A 1 183 ? 27.471 -2.457 -33.069 1.00 80.81 183 GLU A N 1
ATOM 1499 C CA . GLU A 1 183 ? 27.783 -3.771 -33.642 1.00 80.81 183 GLU A CA 1
ATOM 1500 C C . GLU A 1 183 ? 27.174 -3.948 -35.042 1.00 80.81 183 GLU A C 1
ATOM 1502 O O . GLU A 1 183 ? 27.859 -4.424 -35.952 1.00 80.81 183 GLU A O 1
ATOM 1507 N N . LYS A 1 184 ? 25.923 -3.508 -35.242 1.00 80.25 184 LYS A N 1
ATOM 1508 C CA . LYS A 1 184 ? 25.272 -3.496 -36.563 1.00 80.25 184 LYS A CA 1
ATOM 1509 C C . LYS A 1 184 ? 26.041 -2.634 -37.565 1.00 80.25 184 LYS A C 1
ATOM 1511 O O . LYS A 1 184 ? 26.352 -3.112 -38.651 1.00 80.25 184 LYS A O 1
ATOM 1516 N N . GLU A 1 185 ? 26.446 -1.427 -37.172 1.00 80.69 185 GLU A N 1
ATOM 1517 C CA . GLU A 1 185 ? 27.205 -0.517 -38.040 1.00 80.69 185 GLU A CA 1
ATOM 1518 C C . GLU A 1 185 ? 28.587 -1.090 -38.420 1.00 80.69 185 GLU A C 1
ATOM 1520 O O . GLU A 1 185 ? 29.052 -0.957 -39.556 1.00 80.69 185 GLU A O 1
ATOM 1525 N N . LYS A 1 186 ? 29.252 -1.796 -37.490 1.00 83.06 186 LYS A N 1
ATOM 1526 C CA . LYS A 1 186 ? 30.506 -2.513 -37.783 1.00 83.06 186 LYS A CA 1
ATOM 1527 C C . LYS A 1 186 ? 30.294 -3.666 -38.768 1.00 83.06 186 LYS A C 1
ATOM 1529 O O . LYS A 1 186 ? 31.132 -3.844 -39.654 1.00 83.06 186 LYS A O 1
ATOM 1534 N N . LYS A 1 187 ? 29.208 -4.435 -38.631 1.00 80.50 187 LYS A N 1
ATOM 1535 C CA . LYS A 1 187 ? 28.861 -5.531 -39.554 1.00 80.50 187 LYS A CA 1
ATOM 1536 C C . LYS A 1 187 ? 28.568 -5.003 -40.962 1.00 80.50 187 LYS A C 1
ATOM 1538 O O . LYS A 1 187 ? 29.146 -5.510 -41.921 1.00 80.50 187 LYS A O 1
ATOM 1543 N N . GLU A 1 188 ? 27.805 -3.921 -41.076 1.00 79.44 188 GLU A N 1
ATOM 1544 C CA . GLU A 1 188 ? 27.484 -3.281 -42.359 1.00 79.44 188 GLU A CA 1
ATOM 1545 C C . GLU A 1 188 ? 28.736 -2.720 -43.060 1.00 79.44 188 GLU A C 1
ATOM 1547 O O . GLU A 1 188 ? 28.978 -2.990 -44.239 1.00 79.44 188 GLU A O 1
ATOM 1552 N N . LYS A 1 189 ? 29.627 -2.042 -42.319 1.00 76.06 189 LYS A N 1
ATOM 1553 C CA . LYS A 1 189 ? 30.920 -1.571 -42.853 1.00 76.06 189 LYS A CA 1
ATOM 1554 C C . LYS A 1 189 ? 31.822 -2.717 -43.326 1.00 76.06 189 LYS A C 1
ATOM 1556 O O . LYS A 1 189 ? 32.572 -2.548 -44.291 1.00 76.06 189 LYS A O 1
ATOM 1561 N N . GLN A 1 190 ? 31.788 -3.878 -42.670 1.00 70.81 190 GLN A N 1
ATOM 1562 C CA . GLN A 1 190 ? 32.540 -5.056 -43.119 1.00 70.81 190 GLN A CA 1
ATOM 1563 C C . GLN A 1 190 ? 31.935 -5.682 -44.380 1.00 70.81 190 GLN A C 1
ATOM 1565 O O . GLN A 1 190 ? 32.678 -6.115 -45.263 1.00 70.81 190 GLN A O 1
ATOM 1570 N N . GLU A 1 191 ? 30.611 -5.705 -44.496 1.00 71.50 191 GLU A N 1
ATOM 1571 C CA . GLU A 1 191 ? 29.915 -6.238 -45.665 1.00 71.50 191 GLU A CA 1
ATOM 1572 C C . GLU A 1 191 ? 30.108 -5.347 -46.902 1.00 71.50 191 GLU A C 1
ATOM 1574 O O . GLU A 1 191 ? 30.473 -5.847 -47.970 1.00 71.50 191 GLU A O 1
ATOM 1579 N N . ALA A 1 192 ? 30.042 -4.022 -46.741 1.00 68.88 192 ALA A N 1
ATOM 1580 C CA . ALA A 1 192 ? 30.370 -3.057 -47.792 1.00 68.88 192 ALA A CA 1
ATOM 1581 C C . ALA A 1 192 ? 31.821 -3.204 -48.297 1.00 68.88 192 ALA A C 1
ATOM 1583 O O . ALA A 1 192 ? 32.092 -3.158 -49.498 1.00 68.88 192 ALA A O 1
ATOM 1584 N N . LYS A 1 193 ? 32.783 -3.470 -47.403 1.00 69.62 193 LYS A N 1
ATOM 1585 C CA . LYS A 1 193 ? 34.176 -3.735 -47.808 1.00 69.62 193 LYS A CA 1
ATOM 1586 C C . LYS A 1 193 ? 34.320 -5.046 -48.592 1.00 69.62 193 LYS A C 1
ATOM 1588 O O . LYS A 1 193 ? 35.114 -5.108 -49.534 1.00 69.62 193 LYS A O 1
ATOM 1593 N N . LYS A 1 194 ? 33.548 -6.087 -48.256 1.00 67.44 194 LYS A N 1
ATOM 1594 C CA . LYS A 1 194 ? 33.541 -7.366 -48.995 1.00 67.44 194 LYS A CA 1
ATOM 1595 C C . LYS A 1 194 ? 32.939 -7.216 -50.397 1.00 67.44 194 LYS A C 1
ATOM 1597 O O . LYS A 1 194 ? 33.466 -7.803 -51.344 1.00 67.44 194 LYS A O 1
ATOM 1602 N N . THR A 1 195 ? 31.890 -6.410 -50.567 1.00 58.56 195 THR A N 1
ATOM 1603 C CA . THR A 1 195 ? 31.265 -6.187 -51.884 1.00 58.56 195 THR A CA 1
ATOM 1604 C C . THR A 1 195 ? 32.145 -5.353 -52.818 1.00 58.56 195 THR A C 1
ATOM 1606 O O . THR A 1 195 ? 32.222 -5.661 -54.010 1.00 58.56 195 THR A O 1
ATOM 1609 N N . VAL A 1 196 ? 32.895 -4.377 -52.294 1.00 57.50 196 VAL A N 1
ATOM 1610 C CA . VAL A 1 196 ? 33.870 -3.597 -53.081 1.00 57.50 196 VAL A CA 1
ATOM 1611 C C . VAL A 1 196 ? 35.044 -4.471 -53.552 1.00 57.50 196 VAL A C 1
ATOM 1613 O O . VAL A 1 196 ? 35.402 -4.435 -54.730 1.00 57.50 196 VAL A O 1
ATOM 1616 N N . LYS A 1 197 ? 35.582 -5.354 -52.697 1.00 56.44 197 LYS A N 1
ATOM 1617 C CA . LYS A 1 197 ? 36.696 -6.260 -53.062 1.00 56.44 197 LYS A CA 1
ATOM 1618 C C . LYS A 1 197 ? 36.304 -7.331 -54.099 1.00 56.44 197 LYS A C 1
ATOM 1620 O O . LYS A 1 197 ? 37.141 -7.801 -54.869 1.00 56.44 197 LYS A O 1
ATOM 1625 N N . LYS A 1 198 ? 35.017 -7.697 -54.166 1.00 54.69 198 LYS A N 1
ATOM 1626 C CA . LYS A 1 198 ? 34.476 -8.639 -55.167 1.00 54.69 198 LYS A CA 1
ATOM 1627 C C . LYS A 1 198 ? 34.276 -7.994 -56.549 1.00 54.69 198 LYS A C 1
ATOM 1629 O O . LYS A 1 198 ? 34.211 -8.709 -57.547 1.00 54.69 198 LYS A O 1
ATOM 1634 N N . LYS A 1 199 ? 34.206 -6.657 -56.635 1.00 53.28 199 LYS A N 1
ATOM 1635 C CA . LYS A 1 199 ? 34.108 -5.924 -57.913 1.00 53.28 199 LYS A CA 1
ATOM 1636 C C . LYS A 1 199 ? 35.468 -5.711 -58.588 1.00 53.28 199 LYS A C 1
ATOM 1638 O O . LYS A 1 199 ? 35.518 -5.721 -59.812 1.00 53.28 199 LYS A O 1
ATOM 1643 N N . THR A 1 200 ? 36.566 -5.618 -57.837 1.00 50.00 200 THR A N 1
ATOM 1644 C CA . THR A 1 200 ? 37.919 -5.398 -58.395 1.00 50.00 200 THR A CA 1
ATOM 1645 C C . THR A 1 200 ? 38.641 -6.672 -58.849 1.00 50.00 200 THR A C 1
ATOM 1647 O O . THR A 1 200 ? 39.692 -6.592 -59.474 1.00 50.00 200 THR A O 1
ATOM 1650 N N . THR A 1 201 ? 38.075 -7.858 -58.602 1.00 47.16 201 THR A N 1
ATOM 1651 C CA . THR A 1 201 ? 38.662 -9.159 -58.991 1.00 47.16 201 THR A CA 1
ATOM 1652 C C . THR A 1 201 ? 37.876 -9.896 -60.077 1.00 47.16 201 THR A C 1
ATOM 1654 O O . THR A 1 201 ? 38.188 -11.045 -60.401 1.00 47.16 201 THR A O 1
ATOM 1657 N N . ARG A 1 202 ? 36.877 -9.249 -60.699 1.00 45.50 202 ARG A N 1
ATOM 1658 C CA . ARG A 1 202 ? 36.183 -9.813 -61.864 1.00 45.50 202 ARG A CA 1
ATOM 1659 C C . ARG A 1 202 ? 37.147 -9.881 -63.050 1.00 45.50 202 ARG A C 1
ATOM 1661 O O . ARG A 1 202 ? 37.281 -8.937 -63.820 1.00 45.50 202 ARG A O 1
ATOM 1668 N N . LYS A 1 203 ? 37.819 -11.030 -63.186 1.00 55.94 203 LYS A N 1
ATOM 1669 C CA . LYS A 1 203 ? 38.560 -11.415 -64.391 1.00 55.94 203 LYS A CA 1
ATOM 1670 C C . LYS A 1 203 ? 37.644 -11.180 -65.605 1.00 55.94 203 LYS A C 1
ATOM 1672 O O . LYS A 1 203 ? 36.493 -11.626 -65.565 1.00 55.94 203 LYS A O 1
ATOM 1677 N N . PRO A 1 204 ? 38.117 -10.495 -66.663 1.00 51.00 204 PRO A N 1
ATOM 1678 C CA . PRO A 1 204 ? 37.292 -10.184 -67.823 1.00 51.00 204 PRO A CA 1
ATOM 1679 C C . PRO A 1 204 ? 36.735 -11.478 -68.413 1.00 51.00 204 PRO A C 1
ATOM 1681 O O . PRO A 1 204 ? 37.464 -12.463 -68.580 1.00 51.00 204 PRO A O 1
ATOM 1684 N N . SER A 1 205 ? 35.427 -11.484 -68.675 1.00 55.22 205 SER A N 1
ATOM 1685 C CA . SER A 1 205 ? 34.724 -12.685 -69.119 1.00 55.22 205 SER A CA 1
ATOM 1686 C C . SER A 1 205 ? 35.310 -13.198 -70.439 1.00 55.22 20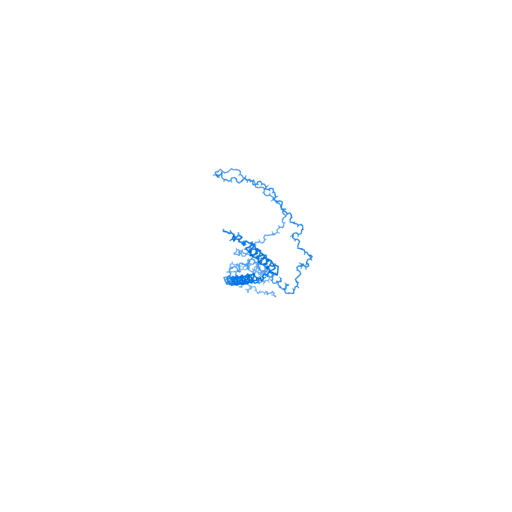5 SER A C 1
ATOM 1688 O O . SER A 1 205 ? 35.802 -12.433 -71.273 1.00 55.22 205 SER A O 1
ATOM 1690 N N . ARG A 1 206 ? 35.238 -14.516 -70.661 1.00 54.19 206 ARG A N 1
ATOM 1691 C CA . ARG A 1 206 ? 35.793 -15.214 -71.838 1.00 54.19 206 ARG A CA 1
ATOM 1692 C C . ARG A 1 206 ? 35.329 -14.606 -73.178 1.00 54.19 206 ARG A C 1
ATOM 1694 O O . ARG A 1 206 ? 36.068 -14.672 -74.154 1.00 54.19 206 ARG A O 1
ATOM 1701 N N . LYS A 1 207 ? 34.159 -13.948 -73.207 1.00 58.00 207 LYS A N 1
ATOM 1702 C CA . LYS A 1 207 ? 33.592 -13.248 -74.379 1.00 58.00 207 LYS A CA 1
ATOM 1703 C C . LYS A 1 207 ? 34.270 -11.904 -74.688 1.00 58.00 207 LYS A C 1
ATOM 1705 O O . LYS A 1 207 ? 34.249 -11.440 -75.822 1.00 58.00 207 LYS A O 1
ATOM 1710 N N . GLU A 1 208 ? 34.898 -11.278 -73.702 1.00 56.12 208 GLU A N 1
ATOM 1711 C CA . GLU A 1 208 ? 35.589 -9.996 -73.866 1.00 56.12 208 GLU A CA 1
ATOM 1712 C C . GLU A 1 208 ? 37.024 -10.190 -74.377 1.00 56.12 208 GLU A C 1
ATOM 1714 O O . GLU A 1 208 ? 37.525 -9.398 -75.177 1.00 56.12 208 GLU A O 1
ATOM 1719 N N . ARG A 1 209 ? 37.646 -11.326 -74.027 1.00 56.69 209 ARG A N 1
ATOM 1720 C CA . ARG A 1 209 ? 38.920 -11.767 -74.622 1.00 56.69 209 ARG A CA 1
ATOM 1721 C C . ARG A 1 209 ? 38.790 -12.076 -76.115 1.00 56.69 209 ARG A C 1
ATOM 1723 O O . ARG A 1 209 ? 39.688 -11.725 -76.875 1.00 56.69 209 ARG A O 1
ATOM 1730 N N . THR A 1 210 ? 37.676 -12.663 -76.561 1.00 61.38 210 THR A N 1
ATOM 1731 C CA . THR A 1 210 ? 37.470 -12.962 -77.990 1.00 61.38 210 THR A CA 1
ATOM 1732 C C . THR A 1 210 ? 37.201 -11.705 -78.815 1.00 61.38 210 THR A C 1
ATOM 1734 O O . THR A 1 210 ? 37.676 -11.620 -79.943 1.00 61.38 210 THR A O 1
ATOM 1737 N N . ARG A 1 211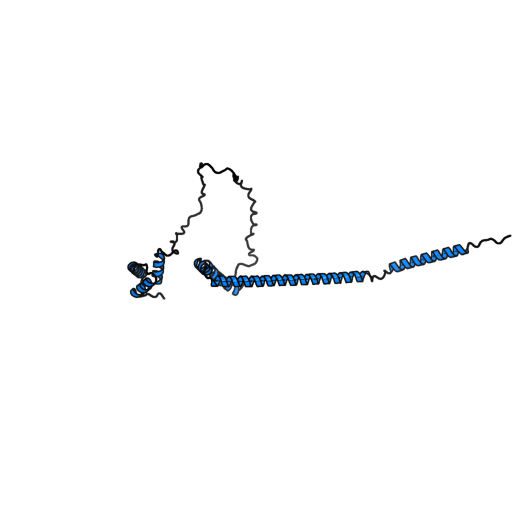 ? 36.525 -10.688 -78.260 1.00 69.19 211 ARG A N 1
ATOM 1738 C CA . ARG A 1 211 ? 36.336 -9.391 -78.938 1.00 69.19 211 ARG A CA 1
ATOM 1739 C C . ARG A 1 211 ? 37.646 -8.620 -79.095 1.00 69.19 211 ARG A C 1
ATOM 1741 O O . ARG A 1 211 ? 37.949 -8.185 -80.202 1.00 69.19 211 ARG A O 1
ATOM 1748 N N . LYS A 1 212 ? 38.460 -8.525 -78.036 1.00 71.88 212 LYS A N 1
ATOM 1749 C CA . LYS A 1 212 ? 39.791 -7.893 -78.120 1.00 71.88 212 LYS A CA 1
ATOM 1750 C C . LYS A 1 212 ? 40.728 -8.654 -79.064 1.00 71.88 212 LYS A C 1
ATOM 1752 O O . LYS A 1 212 ? 41.432 -8.035 -79.851 1.00 71.88 212 LYS A O 1
ATOM 1757 N N . SER A 1 213 ? 40.677 -9.987 -79.057 1.00 73.62 213 SER A N 1
ATOM 1758 C CA . SER A 1 213 ? 41.434 -10.824 -79.997 1.00 73.62 213 SER A CA 1
ATOM 1759 C C . SER A 1 213 ? 41.014 -10.600 -81.457 1.00 73.62 213 SER A C 1
ATOM 1761 O O . SER A 1 213 ? 41.878 -10.425 -82.315 1.00 73.62 213 SER A O 1
ATOM 1763 N N . ARG A 1 214 ? 39.704 -10.515 -81.737 1.00 79.00 214 ARG A N 1
ATOM 1764 C CA . ARG A 1 214 ? 39.179 -10.206 -83.079 1.00 79.00 214 ARG A CA 1
ATOM 1765 C C . ARG A 1 214 ? 39.568 -8.803 -83.542 1.00 79.00 214 ARG A C 1
ATOM 1767 O O . ARG A 1 214 ? 39.965 -8.646 -84.691 1.00 79.00 214 ARG A O 1
ATOM 1774 N N . LEU A 1 215 ? 39.519 -7.812 -82.649 1.00 82.75 215 LEU A N 1
ATOM 1775 C CA . LEU A 1 215 ? 39.949 -6.447 -82.955 1.00 82.75 215 LEU A CA 1
ATOM 1776 C C . LEU A 1 215 ? 41.449 -6.400 -83.292 1.00 82.75 215 LEU A C 1
ATOM 1778 O O . LEU A 1 215 ? 41.828 -5.849 -84.321 1.00 82.75 215 LEU A O 1
ATOM 1782 N N . CYS A 1 216 ? 42.298 -7.065 -82.501 1.00 82.38 216 CYS A N 1
ATOM 1783 C CA . CYS A 1 216 ? 43.731 -7.170 -82.797 1.00 82.38 216 CYS A CA 1
ATOM 1784 C C . CYS A 1 216 ? 44.014 -7.894 -84.125 1.00 82.38 216 CYS A C 1
ATOM 1786 O O . CYS A 1 216 ? 44.901 -7.480 -84.872 1.00 82.38 216 CYS A 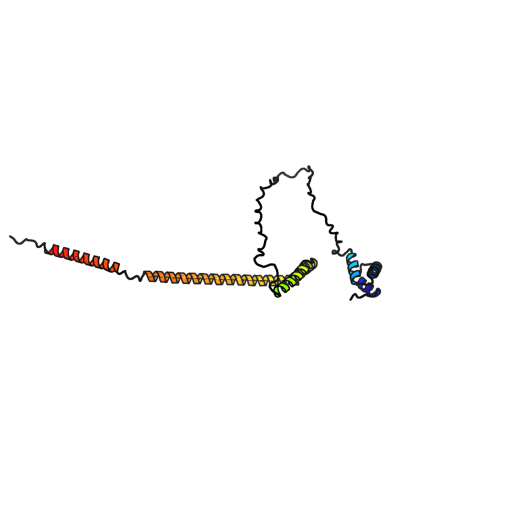O 1
ATOM 1788 N N . GLN A 1 217 ? 43.267 -8.955 -84.456 1.00 80.25 217 GLN A N 1
ATOM 1789 C CA . GLN A 1 217 ? 43.395 -9.630 -85.756 1.00 80.25 217 GLN A CA 1
ATOM 1790 C C . GLN A 1 217 ? 42.961 -8.735 -86.922 1.00 80.25 217 GLN A C 1
ATOM 1792 O O . GLN A 1 217 ? 43.606 -8.744 -87.971 1.00 80.25 217 GLN A O 1
ATOM 1797 N N . MET A 1 218 ? 41.903 -7.943 -86.746 1.00 87.31 218 MET A N 1
ATOM 1798 C CA . MET A 1 218 ? 41.425 -7.006 -87.763 1.00 87.31 218 MET A CA 1
ATOM 1799 C C . MET A 1 218 ? 42.455 -5.905 -88.034 1.00 87.31 218 MET A C 1
ATOM 1801 O O . MET A 1 218 ? 42.788 -5.658 -89.191 1.00 87.31 218 MET A O 1
ATOM 1805 N N . ILE A 1 219 ? 43.036 -5.321 -86.980 1.00 87.81 219 ILE A N 1
ATOM 1806 C CA . ILE A 1 219 ? 44.091 -4.303 -87.097 1.00 87.81 219 ILE A CA 1
ATOM 1807 C C . ILE A 1 219 ? 45.322 -4.872 -87.821 1.00 87.81 219 ILE A C 1
ATOM 1809 O O . ILE A 1 219 ? 45.848 -4.225 -88.726 1.00 87.81 219 ILE A O 1
ATOM 1813 N N . ARG A 1 220 ? 45.739 -6.114 -87.519 1.00 86.00 220 ARG A N 1
ATOM 1814 C CA . ARG A 1 220 ? 46.828 -6.783 -88.262 1.00 86.00 220 ARG A CA 1
ATOM 1815 C C . ARG A 1 220 ? 46.526 -6.936 -89.752 1.00 86.00 220 ARG A C 1
ATOM 1817 O O . ARG A 1 220 ? 47.411 -6.697 -90.567 1.00 86.00 220 ARG A O 1
ATOM 1824 N N . ARG A 1 221 ? 45.297 -7.313 -90.119 1.00 84.56 221 ARG A N 1
ATOM 1825 C CA . ARG A 1 221 ? 44.903 -7.451 -91.533 1.00 84.56 221 ARG A CA 1
ATOM 1826 C C . ARG A 1 221 ? 44.928 -6.116 -92.272 1.00 84.56 221 ARG A C 1
ATOM 1828 O O . ARG A 1 221 ? 45.342 -6.077 -93.426 1.00 84.56 221 ARG A O 1
ATOM 1835 N N . ILE A 1 222 ? 44.507 -5.035 -91.617 1.00 84.50 222 ILE A N 1
ATOM 1836 C CA . ILE A 1 222 ? 44.567 -3.686 -92.195 1.00 84.50 222 ILE A CA 1
ATOM 1837 C C . ILE A 1 222 ? 46.028 -3.280 -92.421 1.00 84.50 222 ILE A C 1
ATOM 1839 O O . ILE A 1 222 ? 46.367 -2.862 -93.523 1.00 84.50 222 ILE A O 1
ATOM 1843 N N . ALA A 1 223 ? 46.904 -3.495 -91.435 1.00 82.88 223 ALA A N 1
ATOM 1844 C CA . ALA A 1 223 ? 48.331 -3.194 -91.559 1.00 82.88 223 ALA A CA 1
ATOM 1845 C C . ALA A 1 223 ? 49.026 -4.003 -92.672 1.00 82.88 223 ALA A C 1
ATOM 1847 O O . ALA A 1 223 ? 49.861 -3.476 -93.398 1.00 82.88 223 ALA A O 1
ATOM 1848 N N . GLN A 1 224 ? 48.668 -5.276 -92.859 1.00 79.25 224 GLN A N 1
ATOM 1849 C CA . GLN A 1 224 ? 49.212 -6.082 -93.959 1.00 79.25 224 GLN A CA 1
ATOM 1850 C C . GLN A 1 224 ? 48.740 -5.579 -95.329 1.00 79.25 224 GLN A C 1
ATOM 1852 O O . GLN A 1 224 ? 49.544 -5.476 -96.252 1.00 79.25 224 GLN A O 1
ATOM 1857 N N . LYS A 1 225 ? 47.460 -5.203 -95.459 1.00 79.75 225 LYS A N 1
ATOM 1858 C CA . LYS A 1 225 ? 46.930 -4.628 -96.705 1.00 79.75 225 LYS A CA 1
ATOM 1859 C C . LYS A 1 225 ? 47.604 -3.305 -97.067 1.00 79.75 225 LYS A C 1
ATOM 1861 O O . LYS A 1 225 ? 47.915 -3.096 -98.235 1.00 79.75 225 LYS A O 1
ATOM 1866 N N . THR A 1 226 ? 47.865 -2.432 -96.094 1.00 74.12 226 THR A N 1
ATOM 1867 C CA . THR A 1 226 ? 48.554 -1.158 -96.360 1.00 74.12 226 THR A CA 1
ATOM 1868 C C . THR A 1 226 ? 50.017 -1.358 -96.754 1.00 74.12 226 THR A C 1
ATOM 1870 O O . THR A 1 226 ? 50.516 -0.625 -97.605 1.00 74.12 226 THR A O 1
ATOM 1873 N N . ILE A 1 227 ? 50.693 -2.380 -96.218 1.00 73.88 227 ILE A N 1
ATOM 1874 C CA . ILE A 1 227 ? 52.051 -2.755 -96.642 1.00 73.88 227 ILE A CA 1
ATOM 1875 C C . ILE A 1 227 ? 52.053 -3.290 -98.085 1.00 73.88 227 ILE A C 1
ATOM 1877 O O . ILE A 1 227 ? 52.890 -2.864 -98.878 1.00 73.88 227 ILE A O 1
ATOM 1881 N N . CYS A 1 228 ? 51.099 -4.150 -98.464 1.00 65.81 228 CYS A N 1
ATOM 1882 C CA . CYS A 1 228 ? 50.994 -4.663 -99.838 1.00 65.81 228 CYS A CA 1
ATOM 1883 C C . CYS A 1 228 ? 50.656 -3.574 -100.871 1.00 65.81 228 CYS A C 1
ATOM 1885 O O . CYS A 1 228 ? 51.171 -3.609 -101.984 1.00 65.81 228 CYS A O 1
ATOM 1887 N N . LEU A 1 229 ? 49.832 -2.584 -100.513 1.00 62.09 229 LEU A N 1
ATOM 1888 C CA . LEU A 1 229 ? 49.526 -1.457 -101.404 1.00 62.09 229 LEU A CA 1
ATOM 1889 C C . LEU A 1 229 ? 50.744 -0.545 -101.627 1.00 62.09 229 LEU A C 1
ATOM 1891 O O . LEU A 1 229 ? 50.900 0.013 -102.708 1.00 62.09 229 LEU A O 1
ATOM 1895 N N . ARG A 1 230 ? 51.648 -0.443 -100.642 1.00 59.38 230 ARG A N 1
ATOM 1896 C CA . ARG A 1 230 ? 52.898 0.327 -100.762 1.00 59.38 230 ARG A CA 1
ATOM 1897 C C . ARG A 1 230 ? 53.959 -0.339 -101.640 1.00 59.38 230 ARG A C 1
ATOM 1899 O O . ARG A 1 230 ? 54.805 0.365 -102.179 1.00 59.38 230 ARG A O 1
ATOM 1906 N N . THR A 1 231 ? 53.944 -1.663 -101.800 1.00 60.81 231 THR A N 1
ATOM 1907 C CA . THR A 1 231 ? 54.920 -2.367 -102.656 1.00 60.81 231 THR A CA 1
ATOM 1908 C C . THR A 1 231 ? 54.505 -2.438 -104.126 1.00 60.81 231 THR A C 1
ATOM 1910 O O . THR A 1 231 ? 55.335 -2.785 -104.966 1.00 60.81 231 THR A O 1
ATOM 1913 N N . TRP A 1 232 ? 53.260 -2.071 -104.448 1.00 56.34 232 TRP A N 1
ATOM 1914 C CA . TRP A 1 232 ? 52.739 -2.013 -105.820 1.00 56.34 232 TRP A CA 1
ATOM 1915 C C . TRP A 1 232 ? 52.938 -0.657 -106.504 1.00 56.34 232 TRP A C 1
ATOM 1917 O O . TRP A 1 232 ? 52.868 -0.572 -107.725 1.00 56.34 232 TRP A O 1
ATOM 1927 N N . THR A 1 233 ? 53.285 0.393 -105.760 1.00 57.91 233 THR A N 1
ATOM 1928 C CA . THR A 1 233 ? 53.704 1.680 -106.327 1.00 57.91 233 THR A CA 1
ATOM 1929 C C . THR A 1 233 ? 55.226 1.720 -106.461 1.00 57.91 233 THR A C 1
ATOM 1931 O O . THR A 1 233 ? 55.904 2.476 -105.766 1.00 57.91 233 THR A O 1
ATOM 1934 N N . LYS A 1 234 ? 55.796 0.870 -107.323 1.00 59.56 234 LYS A N 1
ATOM 1935 C CA . LYS A 1 234 ? 57.147 1.124 -107.840 1.00 59.56 234 LYS A CA 1
ATOM 1936 C C . LYS A 1 234 ? 57.016 2.119 -108.996 1.00 59.56 234 LYS A C 1
ATOM 1938 O O . LYS A 1 234 ? 56.290 1.815 -109.941 1.00 59.56 234 LYS A O 1
ATOM 1943 N N . PRO A 1 235 ? 57.671 3.290 -108.941 1.00 56.44 235 PRO A N 1
ATOM 1944 C CA . PRO A 1 235 ? 57.622 4.238 -110.040 1.00 56.44 235 PRO A CA 1
ATOM 1945 C C . PRO A 1 235 ? 58.321 3.634 -111.263 1.00 56.44 235 PRO A C 1
ATOM 1947 O O . PRO A 1 235 ? 59.520 3.346 -111.234 1.00 56.44 235 PRO A O 1
ATOM 1950 N N . LEU A 1 236 ? 57.556 3.440 -112.341 1.00 58.50 236 LEU A N 1
ATOM 1951 C CA . LEU A 1 236 ? 58.092 3.381 -113.697 1.00 58.50 236 LEU A CA 1
ATOM 1952 C C . LEU A 1 236 ? 58.677 4.762 -114.022 1.00 58.50 236 LEU A C 1
ATOM 1954 O O . LEU A 1 236 ? 58.017 5.613 -114.603 1.00 58.50 236 LEU A O 1
ATOM 1958 N N . SER A 1 237 ? 59.916 5.000 -113.611 1.00 58.03 237 SER A N 1
ATOM 1959 C CA . SER A 1 237 ? 60.717 6.120 -114.106 1.00 58.03 237 SER A CA 1
ATOM 1960 C C . SER A 1 237 ? 62.157 5.652 -114.295 1.00 58.03 237 SER A C 1
ATOM 1962 O O . SER A 1 237 ? 63.085 6.062 -113.601 1.00 58.03 237 SER A O 1
ATOM 1964 N N . LYS A 1 238 ? 62.314 4.705 -115.219 1.00 55.94 238 LYS A N 1
ATOM 1965 C CA . LYS A 1 238 ? 63.540 4.494 -115.986 1.00 55.94 238 LYS A CA 1
ATOM 1966 C C . LYS A 1 238 ? 63.123 4.433 -117.445 1.00 55.94 238 LYS A C 1
ATOM 1968 O O . LYS A 1 238 ? 62.771 3.361 -117.917 1.00 55.94 238 LYS A O 1
ATOM 1973 N N . LEU A 1 239 ? 63.110 5.579 -118.108 1.00 50.84 239 LEU A N 1
ATOM 1974 C CA . LEU A 1 239 ? 63.277 5.701 -119.551 1.00 50.84 239 LEU A CA 1
ATOM 1975 C C . LEU A 1 239 ? 63.582 7.172 -119.839 1.00 50.84 239 LEU A C 1
ATOM 1977 O O . LEU A 1 239 ? 62.778 8.034 -119.493 1.00 50.84 239 LEU A O 1
ATOM 1981 N N . THR A 1 240 ? 64.767 7.347 -120.433 1.00 50.12 240 THR A N 1
ATOM 1982 C CA . THR A 1 240 ? 65.343 8.520 -121.114 1.00 50.12 240 THR A CA 1
ATOM 1983 C C . THR A 1 240 ? 65.614 9.763 -120.287 1.00 50.12 240 THR A C 1
ATOM 1985 O O . THR A 1 240 ? 64.649 10.470 -119.936 1.00 50.12 240 THR A O 1
#